Protein 6A51 (pdb70)

Structure (mmCIF, N/CA/C/O backbone):
data_6A51
#
_entry.id   6A51
#
_cell.length_a   109.043
_cell.length_b   109.043
_cell.length_c   107.303
_cell.angle_alpha   90.00
_cell.angle_beta   90.00
_cell.angle_gamma   90.00
#
_symmetry.space_group_name_H-M   'P 41 21 2'
#
loop_
_entity.id
_entity.type
_entity.pdbx_description
1 polymer CheQ
2 water water
#
loop_
_atom_site.group_PDB
_atom_site.id
_atom_site.type_symbol
_atom_site.label_atom_id
_atom_site.label_alt_id
_atom_site.label_comp_id
_atom_site.label_asym_id
_atom_site.label_entity_id
_atom_site.label_seq_id
_atom_site.pdbx_PDB_ins_code
_atom_site.Cartn_x
_atom_site.Cartn_y
_atom_site.Cartn_z
_atom_site.occupancy
_atom_site.B_iso_or_equiv
_atom_site.auth_seq_id
_atom_site.auth_comp_id
_atom_site.auth_asym_id
_atom_site.auth_atom_id
_atom_site.pdbx_PDB_model_num
ATOM 1 N N . LYS A 1 14 ? 40.600 14.200 21.616 1.00 76.73 14 LYS A N 1
ATOM 2 C CA . LYS A 1 14 ? 39.603 15.218 21.931 1.00 66.96 14 LYS A CA 1
ATOM 3 C C . LYS A 1 14 ? 38.227 14.589 22.184 1.00 71.89 14 LYS A C 1
ATOM 4 O O . LYS A 1 14 ? 37.555 14.905 23.163 1.00 60.60 14 LYS A O 1
ATOM 10 N N . SER A 1 15 ? 37.801 13.691 21.301 1.00 62.01 15 SER A N 1
ATOM 11 C CA . SER A 1 15 ? 36.578 12.919 21.536 1.00 60.49 15 SER A CA 1
ATOM 12 C C . SER A 1 15 ? 36.889 11.466 21.167 1.00 73.67 15 SER A C 1
ATOM 13 O O . SER A 1 15 ? 36.739 11.042 20.017 1.00 84.99 15 SER A O 1
ATOM 16 N N . LEU A 1 16 ? 37.338 10.708 22.154 1.00 50.98 16 LEU A N 1
ATOM 17 C CA . LEU A 1 16 ? 37.840 9.367 21.936 1.00 49.16 16 LEU A CA 1
ATOM 18 C C . LEU A 1 16 ? 36.786 8.338 22.305 1.00 42.46 16 LEU A C 1
ATOM 19 O O . LEU A 1 16 ? 35.963 8.554 23.201 1.00 34.82 16 LEU A O 1
ATOM 24 N N . ILE A 1 17 ? 36.810 7.222 21.593 1.00 32.85 17 ILE A N 1
ATOM 25 C CA . ILE A 1 17 ? 36.219 5.990 22.088 1.00 38.14 17 ILE A CA 1
ATOM 26 C C . ILE A 1 17 ? 37.286 5.262 22.888 1.00 35.22 17 ILE A C 1
ATOM 27 O O . ILE A 1 17 ? 38.406 5.046 22.405 1.00 27.49 17 ILE A O 1
ATOM 32 N N . LEU A 1 18 ? 36.961 4.932 24.125 1.00 38.88 18 LEU A N 1
ATOM 33 C CA . LEU A 1 18 ? 37.889 4.203 24.969 1.00 35.78 18 LEU A CA 1
ATOM 34 C C . LEU A 1 18 ? 37.792 2.727 24.624 1.00 35.42 18 LEU A C 1
ATOM 35 O O . LEU A 1 18 ? 36.687 2.166 24.668 1.00 33.63 18 LEU A O 1
ATOM 40 N N . PRO A 1 19 ? 38.887 2.073 24.249 1.00 35.14 19 PRO A N 1
ATOM 41 C CA . PRO A 1 19 ? 38.871 0.611 24.122 1.00 35.36 19 PRO A CA 1
ATOM 42 C C . PRO A 1 19 ? 38.483 -0.024 25.446 1.00 38.56 19 PRO A C 1
ATOM 43 O O . PRO A 1 19 ? 38.902 0.447 26.517 1.00 43.98 19 PRO A O 1
ATOM 47 N N . PRO A 1 20 ? 37.682 -1.093 25.420 1.00 39.78 20 PRO A N 1
ATOM 48 C CA . PRO A 1 20 ? 37.081 -1.584 26.670 1.00 38.64 20 PRO A CA 1
ATOM 49 C C . PRO A 1 20 ? 38.093 -2.095 27.684 1.00 36.88 20 PRO A C 1
ATOM 50 O O . PRO A 1 20 ? 37.746 -2.201 28.864 1.00 50.50 20 PRO A O 1
ATOM 54 N N . ASN A 1 21 ? 39.329 -2.398 27.286 1.00 33.65 21 ASN A N 1
ATOM 55 C CA . ASN A 1 21 ? 40.337 -2.857 28.233 1.00 42.54 21 ASN A CA 1
ATOM 56 C C . ASN A 1 21 ? 41.240 -1.733 28.701 1.00 47.67 21 ASN A C 1
ATOM 57 O O . ASN A 1 21 ? 42.365 -1.991 29.147 1.00 57.86 21 ASN A O 1
ATOM 62 N N . GLU A 1 22 ? 40.789 -0.494 28.598 1.00 46.37 22 GLU A N 1
ATOM 63 C CA . GLU A 1 22 ? 41.609 0.642 28.987 1.00 44.14 22 GLU A CA 1
ATOM 64 C C . GLU A 1 22 ? 41.030 1.248 30.255 1.00 46.35 22 GLU A C 1
ATOM 65 O O . GLU A 1 22 ? 39.843 1.604 30.300 1.00 42.68 22 GLU A O 1
ATOM 71 N N . PHE A 1 23 ? 41.867 1.361 31.275 1.00 36.42 23 PHE A N 1
ATOM 72 C CA . PHE A 1 23 ? 41.394 1.786 32.577 1.00 38.70 23 PHE A CA 1
ATOM 73 C C . PHE A 1 23 ? 41.104 3.280 32.567 1.00 35.09 23 PHE A C 1
ATOM 74 O O . PHE A 1 23 ? 41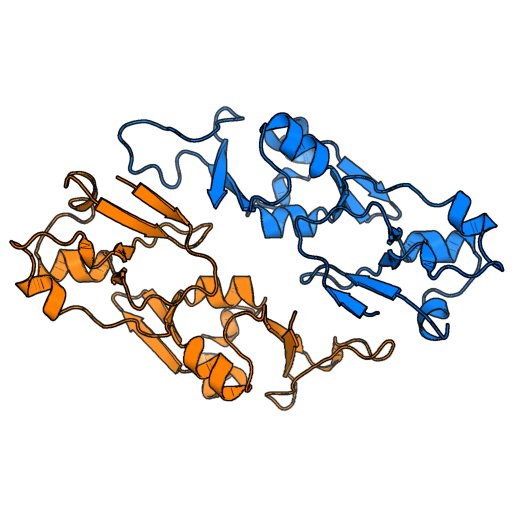.663 4.038 31.771 1.00 38.97 23 PHE A O 1
ATOM 82 N N . LEU A 1 24 ? 40.198 3.695 33.454 1.00 33.96 24 LEU A N 1
ATOM 83 C CA . LEU A 1 24 ? 39.745 5.075 33.531 1.00 30.28 24 LEU A CA 1
ATOM 84 C C . LEU A 1 24 ? 40.599 5.939 34.463 1.00 33.56 24 LEU A C 1
ATOM 85 O O . LEU A 1 24 ? 40.095 6.929 35.008 1.00 41.50 24 LEU A O 1
ATOM 90 N N . ASP A 1 25 ? 41.870 5.583 34.660 1.00 36.76 25 ASP A N 1
ATOM 91 C CA . ASP A 1 25 ? 42.803 6.315 35.516 1.00 34.75 25 ASP A CA 1
ATOM 92 C C . ASP A 1 25 ? 42.699 7.830 35.347 1.00 51.53 25 ASP A C 1
ATOM 93 O O . ASP A 1 25 ? 42.454 8.576 36.303 1.00 36.18 25 ASP A O 1
ATOM 98 N N . HIS A 1 26 ? 42.889 8.288 34.118 1.00 46.54 26 HIS A N 1
ATOM 99 C CA . HIS A 1 26 ? 42.987 9.694 33.775 1.00 36.00 26 HIS A CA 1
ATOM 100 C C . HIS A 1 26 ? 41.627 10.387 33.597 1.00 40.69 26 HIS A C 1
ATOM 101 O O . HIS A 1 26 ? 41.604 11.487 33.045 1.00 41.04 26 HIS A O 1
ATOM 108 N N . TYR A 1 27 ? 40.513 9.804 34.036 1.00 35.87 27 TYR A N 1
ATOM 109 C CA . TYR A 1 27 ? 39.196 10.346 33.741 1.00 29.63 27 TYR A CA 1
ATOM 110 C C . TYR A 1 27 ? 38.350 10.424 35.000 1.00 35.23 27 TYR A C 1
ATOM 111 O O . TYR A 1 27 ? 38.537 9.663 35.953 1.00 43.84 27 TYR A O 1
ATOM 120 N N . ILE A 1 28 ? 37.378 11.335 34.975 1.00 30.22 28 ILE A N 1
ATOM 121 C CA . ILE A 1 28 ? 36.325 11.375 35.980 1.00 35.81 28 ILE A CA 1
ATOM 122 C C . ILE A 1 28 ? 34.981 11.274 35.272 1.00 39.14 28 ILE A C 1
ATOM 123 O O . ILE A 1 28 ? 34.839 11.584 34.086 1.00 37.51 28 ILE A O 1
ATOM 128 N N . LEU A 1 29 ? 33.989 10.825 36.021 1.00 28.96 29 LEU A N 1
ATOM 129 C CA . LEU A 1 29 ? 32.657 10.654 35.479 1.00 31.04 29 LEU A CA 1
ATOM 130 C C . LEU A 1 29 ? 31.942 12.006 35.449 1.00 47.16 29 LEU A C 1
ATOM 131 O O . LEU A 1 29 ? 31.902 12.718 36.455 1.00 47.70 29 LEU A O 1
ATOM 136 N N . ASN A 1 30 ? 31.398 12.377 34.288 1.00 43.19 30 ASN A N 1
ATOM 137 C CA . ASN A 1 30 ? 30.758 13.684 34.175 1.00 39.09 30 ASN A CA 1
ATOM 138 C C . ASN A 1 30 ? 29.534 13.775 35.075 1.00 41.62 30 ASN A C 1
ATOM 139 O O . ASN A 1 30 ? 29.284 14.820 35.686 1.00 41.04 30 ASN A O 1
ATOM 144 N N . ALA A 1 31 ? 28.772 12.680 35.174 1.00 35.38 31 ALA A N 1
ATOM 145 C CA . ALA A 1 31 ? 27.581 12.640 36.019 1.00 35.36 31 ALA A CA 1
ATOM 146 C C . ALA A 1 31 ? 27.885 13.058 37.449 1.00 41.94 31 ALA A C 1
ATOM 147 O O . ALA A 1 31 ? 27.052 13.687 38.112 1.00 59.94 31 ALA A O 1
ATOM 149 N N . GLU A 1 32 ? 29.071 12.719 37.942 1.00 41.62 32 GLU A N 1
ATOM 150 C CA . GLU A 1 32 ? 29.453 13.080 39.300 1.00 45.43 32 GLU A CA 1
ATOM 151 C C . GLU A 1 32 ? 30.119 14.449 39.355 1.00 42.38 32 GLU A C 1
ATOM 152 O O . GLU A 1 32 ? 29.833 15.237 40.262 1.00 56.46 32 GLU A O 1
ATOM 158 N N . PHE A 1 33 ? 30.982 14.757 38.383 1.00 46.25 33 PHE A N 1
ATOM 159 C CA . PHE A 1 33 ? 31.740 16.006 38.419 1.00 46.74 33 PHE A CA 1
ATOM 160 C C . PHE A 1 33 ? 30.840 17.227 38.323 1.00 48.71 33 PHE A C 1
ATOM 161 O O . PHE A 1 33 ? 31.091 18.237 38.983 1.00 50.68 33 PHE A O 1
ATOM 169 N N . HIS A 1 34 ? 29.816 17.184 37.474 1.00 44.48 34 HIS A N 1
ATOM 170 C CA . HIS A 1 34 ? 29.020 18.395 37.306 1.00 59.11 34 HIS A CA 1
ATOM 171 C C . HIS A 1 34 ? 28.160 18.695 38.524 1.00 53.06 34 HIS A C 1
ATOM 172 O O . HIS A 1 34 ? 27.754 19.843 38.709 1.00 63.86 34 HIS A O 1
ATOM 179 N N . ARG A 1 35 ? 27.878 17.689 39.333 1.00 57.60 35 ARG A N 1
ATOM 180 C CA . ARG A 1 35 ? 27.167 17.885 40.587 1.00 47.57 35 ARG A CA 1
ATOM 181 C C . ARG A 1 35 ? 28.073 18.592 41.634 1.00 51.93 35 ARG A C 1
ATOM 182 O O . ARG A 1 35 ? 27.648 19.481 42.307 1.00 59.41 35 ARG A O 1
ATOM 190 N N . PHE A 1 36 ? 29.334 18.211 41.728 1.00 43.76 36 PHE A N 1
ATOM 191 C CA . PHE A 1 36 ? 30.286 18.822 42.638 1.00 58.49 36 PHE A CA 1
ATOM 192 C C . PHE A 1 36 ? 30.629 20.238 42.271 1.00 60.52 36 PHE A C 1
ATOM 193 O O . PHE A 1 36 ? 30.861 21.067 43.119 1.00 68.53 36 PHE A O 1
ATOM 201 N N . ALA A 1 37 ? 30.703 20.474 40.980 1.00 70.78 37 ALA A N 1
ATOM 202 C CA . ALA A 1 37 ? 31.013 21.765 40.389 1.00 71.55 37 ALA A CA 1
ATOM 203 C C . ALA A 1 37 ? 29.870 22.752 40.420 1.00 58.38 37 ALA A C 1
ATOM 204 O O . ALA A 1 37 ? 30.064 23.941 40.387 1.00 56.35 37 ALA A O 1
ATOM 206 N N . GLY A 1 38 ? 28.671 22.221 40.439 1.00 55.04 38 GLY A N 1
ATOM 207 C CA . GLY A 1 38 ? 27.481 23.019 40.462 1.00 50.22 38 GLY A CA 1
ATOM 208 C C . GLY A 1 38 ? 26.997 23.397 39.101 1.00 68.64 38 GLY A C 1
ATOM 209 O O . GLY A 1 38 ? 26.000 24.060 38.969 1.00 87.26 38 GLY A O 1
ATOM 210 N N . ILE A 1 39 ? 27.710 22.971 38.081 1.00 61.27 39 ILE A N 1
ATOM 211 C CA . ILE A 1 39 ? 27.363 23.251 36.712 1.00 47.02 39 ILE A CA 1
ATOM 212 C C . ILE A 1 39 ? 26.362 22.306 36.108 1.00 50.34 39 ILE A C 1
ATOM 213 O O . ILE A 1 39 ? 25.993 21.325 36.687 1.00 33.32 39 ILE A O 1
ATOM 218 N N . SER A 1 40 ? 25.910 22.665 34.930 1.00 48.14 40 SER A N 1
ATOM 219 C CA . SER A 1 40 ? 24.952 21.910 34.185 1.00 43.39 40 SER A CA 1
ATOM 220 C C . SER A 1 40 ? 25.557 20.649 33.671 1.00 53.70 40 SER A C 1
ATOM 221 O O . SER A 1 40 ? 26.732 20.546 33.497 1.00 53.23 40 SER A O 1
ATOM 224 N N . LYS A 1 41 ? 24.711 19.679 33.429 1.00 53.11 41 LYS A N 1
ATOM 225 C CA . LYS A 1 41 ? 25.136 18.395 32.882 1.00 44.59 41 LYS A CA 1
ATOM 226 C C . LYS A 1 41 ? 25.933 18.561 31.585 1.00 53.96 41 LYS A C 1
ATOM 227 O O . LYS A 1 41 ? 26.888 17.816 31.336 1.00 53.84 41 LYS A O 1
ATOM 233 N N . ASN A 1 42 ? 25.573 19.543 30.754 1.00 50.49 42 ASN A N 1
ATOM 234 C CA . ASN A 1 42 ? 26.211 19.721 29.456 1.00 36.07 42 ASN A CA 1
ATOM 235 C C . ASN A 1 42 ? 27.228 20.859 29.431 1.00 37.77 42 ASN A C 1
ATOM 236 O O . ASN A 1 42 ? 27.768 21.168 28.364 1.00 37.36 42 ASN A O 1
ATOM 241 N N . ALA A 1 43 ? 27.515 21.478 30.574 1.00 29.80 43 ALA A N 1
ATOM 242 C CA . ALA A 1 43 ? 28.484 22.567 30.591 1.00 28.29 43 ALA A CA 1
ATOM 243 C C . ALA A 1 43 ? 29.769 22.209 29.845 1.00 36.13 43 ALA A C 1
ATOM 244 O O . ALA A 1 43 ? 30.363 23.062 29.179 1.00 44.27 43 ALA A O 1
ATOM 246 N N . TYR A 1 44 ? 30.201 20.949 29.922 1.00 41.10 44 TYR A N 1
ATOM 247 C CA . TYR A 1 44 ? 31.444 20.555 29.269 1.00 38.06 44 TYR A CA 1
ATOM 248 C C . TYR A 1 44 ? 31.380 20.720 27.746 1.00 36.43 44 TYR A C 1
ATOM 249 O O . TYR A 1 44 ? 32.426 20.866 27.104 1.00 37.26 44 TYR A O 1
ATOM 258 N N . LYS A 1 45 ? 30.187 20.686 27.147 1.00 30.53 45 LYS A N 1
ATOM 259 C CA . LYS A 1 45 ? 30.085 20.865 25.700 1.00 36.44 45 LYS A CA 1
ATOM 260 C C . LYS A 1 45 ? 30.539 22.248 25.244 1.00 38.63 45 LYS A C 1
ATOM 261 O O . LYS A 1 45 ? 30.811 22.438 24.055 1.00 46.88 45 LYS A O 1
ATOM 267 N N . PHE A 1 46 ? 30.620 23.217 26.150 1.00 42.25 46 PHE A N 1
ATOM 268 C CA . PHE A 1 46 ? 30.937 24.588 25.783 1.00 34.05 46 PHE A CA 1
ATOM 269 C C . PHE A 1 46 ? 32.341 25.021 26.170 1.00 35.00 46 PHE A C 1
ATOM 270 O O . PHE A 1 46 ? 32.778 26.084 25.724 1.00 42.92 46 PHE A O 1
ATOM 278 N N . TRP A 1 47 ? 33.048 24.266 27.006 1.00 40.77 47 TRP A N 1
ATOM 279 C CA . TRP A 1 47 ? 34.482 24.477 27.100 1.00 32.69 47 TRP A CA 1
ATOM 280 C C . TRP A 1 47 ? 35.095 24.138 25.760 1.00 42.01 47 TRP A C 1
ATOM 281 O O . TRP A 1 47 ? 34.618 23.242 25.058 1.00 61.06 47 TRP A O 1
ATOM 292 N N . LYS A 1 48 ? 36.059 25.012 25.507 1.00 43.07 48 LYS A N 1
ATOM 293 C CA . LYS A 1 48 ? 36.932 25.212 24.384 1.00 59.46 48 LYS A CA 1
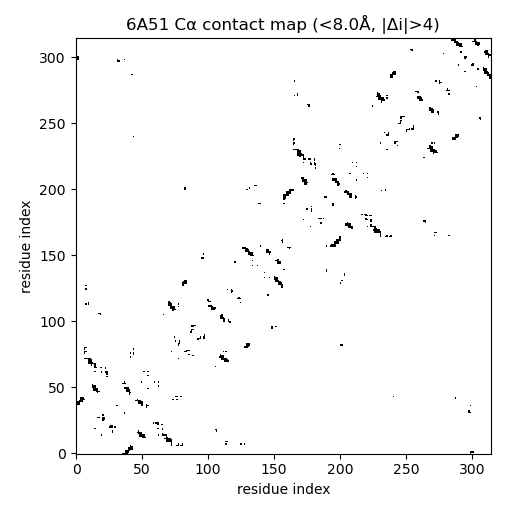ATOM 294 C C . LYS A 1 48 ? 37.876 24.120 24.106 1.00 68.94 48 LYS A C 1
ATOM 295 O O . LYS A 1 48 ? 38.044 23.739 22.972 1.00 46.56 48 LYS A O 1
ATOM 301 N N . ASN A 1 49 ? 38.531 23.647 25.131 1.00 76.80 49 ASN A N 1
ATOM 302 C CA . ASN A 1 49 ? 39.400 22.551 24.923 1.00 58.66 49 ASN A CA 1
ATOM 303 C C . ASN A 1 49 ? 38.806 21.561 25.843 1.00 63.58 49 ASN A C 1
ATOM 304 O O . ASN A 1 49 ? 38.846 21.752 27.025 1.00 83.67 49 ASN A O 1
ATOM 309 N N . VAL A 1 50 ? 38.166 20.546 25.281 1.00 39.39 50 VAL A N 1
ATOM 310 C CA . VAL A 1 50 ? 37.533 19.519 26.084 1.00 51.44 50 VAL A CA 1
ATOM 311 C C . VAL A 1 50 ? 37.915 18.146 25.568 1.00 44.76 50 VAL A C 1
ATOM 312 O O . VAL A 1 50 ? 37.801 17.869 24.374 1.00 45.73 50 VAL A O 1
ATOM 316 N N . GLU A 1 51 ? 38.358 17.282 26.469 1.00 46.65 51 GLU A N 1
ATOM 317 C CA . GLU A 1 51 ? 38.713 15.934 26.081 1.00 44.70 51 GLU A CA 1
ATOM 318 C C . GLU A 1 51 ? 37.716 15.038 26.780 1.00 36.45 51 GLU A C 1
ATOM 319 O O . GLU A 1 51 ? 37.611 15.058 28.007 1.00 37.04 51 GLU A O 1
ATOM 325 N N . ILE A 1 52 ? 36.979 14.247 26.012 1.00 31.43 52 ILE A N 1
ATOM 326 C CA . ILE A 1 52 ? 36.021 13.377 26.614 1.00 27.21 52 ILE A CA 1
ATOM 327 C C . ILE A 1 52 ? 36.243 12.003 26.076 1.00 41.35 52 ILE A C 1
ATOM 328 O O . ILE A 1 52 ? 36.919 11.825 25.104 1.00 33.29 52 ILE A O 1
ATOM 333 N N . GLY A 1 53 ? 35.681 11.029 26.752 1.00 27.96 53 GLY A N 1
ATOM 334 C CA . GLY A 1 53 ? 35.802 9.653 26.329 1.00 25.28 53 GLY A CA 1
ATOM 335 C C . GLY A 1 53 ? 34.500 8.951 26.618 1.00 30.29 53 GLY A C 1
ATOM 336 O O . GLY A 1 53 ? 33.738 9.356 27.502 1.00 33.18 53 GLY A O 1
ATOM 337 N N . ARG A 1 54 ? 34.253 7.887 25.855 1.00 23.75 54 ARG A N 1
ATOM 338 C CA . ARG A 1 54 ? 33.134 6.994 26.112 1.00 28.05 54 ARG A CA 1
ATOM 339 C C . ARG A 1 54 ? 33.523 5.608 25.627 1.00 30.64 54 ARG A C 1
ATOM 340 O O . ARG A 1 54 ? 34.443 5.454 24.819 1.00 37.94 54 ARG A O 1
ATOM 348 N N . TYR A 1 55 ? 32.828 4.601 26.145 1.00 32.58 55 TYR A N 1
ATOM 349 C CA . TYR A 1 55 ? 32.914 3.250 25.613 1.00 40.06 55 TYR A CA 1
ATOM 350 C C . TYR A 1 55 ? 31.884 3.097 24.502 1.00 38.42 55 TYR A C 1
ATOM 351 O O . TYR A 1 55 ? 30.837 3.751 24.512 1.00 32.06 55 TYR A O 1
ATOM 360 N N . GLN A 1 56 ? 32.186 2.215 23.545 1.00 35.48 56 GLN A N 1
ATOM 361 C CA . GLN A 1 56 ? 31.368 2.122 22.342 1.00 27.86 56 GLN A CA 1
ATOM 362 C C . GLN A 1 56 ? 29.912 1.817 22.664 1.00 36.85 56 GLN A C 1
ATOM 363 O O . GLN A 1 56 ? 29.004 2.412 22.073 1.00 52.50 56 GLN A O 1
ATOM 369 N N . GLY A 1 57 ? 29.659 0.911 23.605 1.00 24.17 57 GLY A N 1
ATOM 370 C CA . GLY A 1 57 ? 28.274 0.515 23.788 1.00 27.78 57 GLY A CA 1
ATOM 371 C C . GLY A 1 57 ? 27.389 1.534 24.493 1.00 40.40 57 GLY A C 1
ATOM 372 O O . GLY A 1 57 ? 26.162 1.372 24.472 1.00 56.53 57 GLY A O 1
ATOM 373 N N . THR A 1 58 ? 27.959 2.571 25.104 1.00 31.41 58 THR A N 1
ATOM 374 C CA . THR A 1 58 ? 27.195 3.467 25.960 1.00 37.21 58 THR A CA 1
ATOM 375 C C . THR A 1 58 ? 27.558 4.916 25.691 1.00 38.82 58 THR A C 1
ATOM 376 O O . THR A 1 58 ? 28.611 5.225 25.132 1.00 60.39 58 THR A O 1
ATOM 380 N N . ARG A 1 59 ? 26.689 5.814 26.141 1.00 36.62 59 ARG A N 1
ATOM 381 C CA . ARG A 1 59 ? 26.904 7.244 25.976 1.00 42.14 59 ARG A CA 1
ATOM 382 C C . ARG A 1 59 ? 27.260 7.931 27.288 1.00 44.50 59 ARG A C 1
ATOM 383 O O . ARG A 1 59 ? 27.208 9.164 27.372 1.00 49.05 59 ARG A O 1
ATOM 391 N N . ILE A 1 60 ? 27.617 7.164 28.317 1.00 41.95 60 ILE A N 1
ATOM 392 C CA . ILE A 1 60 ? 28.103 7.759 29.550 1.00 33.01 60 ILE A CA 1
ATOM 393 C C . ILE A 1 60 ? 29.393 8.517 29.264 1.00 34.80 60 ILE A C 1
ATOM 394 O O . ILE A 1 60 ? 30.331 7.988 28.651 1.00 30.87 60 ILE A O 1
ATOM 399 N N . ILE A 1 61 ? 29.452 9.757 29.719 1.00 30.13 61 ILE A N 1
ATOM 400 C CA . ILE A 1 61 ? 30.528 10.668 29.365 1.00 30.52 61 ILE A CA 1
ATOM 401 C C . ILE A 1 61 ? 31.568 10.664 30.465 1.00 29.93 61 ILE A C 1
ATOM 402 O O . ILE A 1 61 ? 31.223 10.785 31.641 1.00 31.32 61 ILE A O 1
ATOM 407 N N . PHE A 1 62 ? 32.840 10.539 30.082 1.00 23.97 62 PHE A N 1
ATOM 408 C CA . PHE A 1 62 ? 33.960 10.720 30.992 1.00 27.21 62 PHE A CA 1
ATOM 409 C C . PHE A 1 62 ? 34.794 11.911 30.526 1.00 33.06 62 PHE A C 1
ATOM 410 O O . PHE A 1 62 ? 35.017 12.094 29.326 1.00 32.11 62 PHE A O 1
ATOM 418 N N . LEU A 1 63 ? 35.254 12.718 31.478 1.00 29.59 63 LEU A N 1
ATOM 419 C CA . LEU A 1 63 ? 36.071 13.889 31.194 1.00 23.15 63 LEU A CA 1
ATOM 420 C C . LEU A 1 63 ? 37.518 13.587 31.534 1.00 27.78 63 LEU A C 1
ATOM 421 O O . LEU A 1 63 ? 37.812 13.053 32.607 1.00 39.65 63 LEU A O 1
ATOM 426 N N . HIS A 1 64 ? 38.418 13.925 30.624 1.00 33.05 64 HIS A N 1
ATOM 427 C CA . HIS A 1 64 ? 39.834 13.750 30.896 1.00 33.13 64 HIS A CA 1
ATOM 428 C C . HIS A 1 64 ? 40.278 14.815 31.893 1.00 45.29 64 HIS A C 1
ATOM 429 O O . HIS A 1 64 ? 39.921 15.992 31.745 1.00 45.50 64 HIS A O 1
ATOM 436 N N . ARG A 1 65 ? 41.045 14.398 32.918 1.00 39.65 65 ARG A N 1
ATOM 437 C CA . ARG A 1 65 ? 41.298 15.260 34.079 1.00 46.31 65 ARG A CA 1
ATOM 438 C C . ARG A 1 65 ? 42.082 16.506 33.711 1.00 42.62 65 ARG A C 1
ATOM 439 O O . ARG A 1 65 ? 41.931 17.547 34.362 1.00 52.93 65 ARG A O 1
ATOM 447 N N . ASN A 1 66 ? 42.938 16.402 32.696 1.00 34.27 66 ASN A N 1
ATOM 448 C CA . ASN A 1 66 ? 43.765 17.485 32.192 1.00 41.39 66 ASN A CA 1
ATOM 449 C C . ASN A 1 66 ? 42.915 18.644 31.670 1.00 54.91 66 ASN A C 1
ATOM 450 O O . ASN A 1 66 ? 43.205 19.800 31.999 1.00 72.37 66 ASN A O 1
ATOM 455 N N . CYS A 1 67 ? 41.807 18.370 30.980 1.00 48.71 67 CYS A N 1
ATOM 456 C CA . CYS A 1 67 ? 40.971 19.425 30.423 1.00 42.48 67 CYS A CA 1
ATOM 457 C C . CYS A 1 67 ? 40.087 20.139 31.454 1.00 55.33 67 CYS A C 1
ATOM 458 O O . CYS A 1 67 ? 39.410 21.106 31.084 1.00 59.79 67 CYS A O 1
ATOM 461 N N . ILE A 1 68 ? 40.073 19.716 32.726 1.00 47.06 68 ILE A N 1
ATOM 462 C CA . ILE A 1 68 ? 39.245 20.394 33.727 1.00 52.40 68 ILE A CA 1
ATOM 463 C C . ILE A 1 68 ? 39.744 21.823 33.936 1.00 47.95 68 ILE A C 1
ATOM 464 O O . ILE A 1 68 ? 40.959 22.080 33.967 1.00 58.83 68 ILE A O 1
ATOM 469 N N . LEU A 1 69 ? 38.808 22.768 34.072 1.00 63.85 69 LEU A N 1
ATOM 470 C CA . LEU A 1 69 ? 39.159 24.177 34.264 1.00 64.82 69 LEU A CA 1
ATOM 471 C C . LEU A 1 69 ? 39.723 24.424 35.665 1.00 68.63 69 LEU A C 1
ATOM 472 O O . LEU A 1 69 ? 39.387 23.720 36.625 1.00 62.12 69 LEU A O 1
ATOM 477 N N . GLU A 1 70 ? 40.590 25.447 35.781 1.00 77.01 70 GLU A N 1
ATOM 478 C CA . GLU A 1 70 ? 41.059 25.868 37.106 1.00 66.69 70 GLU A CA 1
ATOM 479 C C . GLU A 1 70 ? 39.911 26.371 37.960 1.00 60.45 70 GLU A C 1
ATOM 480 O O . GLU A 1 70 ? 39.905 26.158 39.176 1.00 67.95 70 GLU A O 1
ATOM 486 N N . LYS A 1 71 ? 38.918 27.007 37.333 1.00 56.83 71 LYS A N 1
ATOM 487 C CA . LYS A 1 71 ? 37.680 27.410 37.997 1.00 52.04 71 LYS A CA 1
ATOM 488 C C . LYS A 1 71 ? 36.989 26.256 38.710 1.00 54.49 71 LYS A C 1
ATOM 489 O O . LYS A 1 71 ? 36.033 26.490 39.458 1.00 51.19 71 LYS A O 1
ATOM 495 N N . HIS A 1 72 ? 37.428 25.023 38.471 1.00 58.29 72 HIS A N 1
ATOM 496 C CA . HIS A 1 72 ? 36.720 23.845 38.930 1.00 66.94 72 HIS A CA 1
ATOM 497 C C . HIS A 1 72 ? 37.614 22.826 39.617 1.00 61.03 72 HIS A C 1
ATOM 498 O O . HIS A 1 72 ? 37.113 21.762 39.999 1.00 57.56 72 HIS A O 1
ATOM 505 N N . GLN A 1 73 ? 38.911 23.126 39.801 1.00 52.32 73 GLN A N 1
ATOM 506 C CA . GLN A 1 73 ? 39.847 22.172 40.399 1.00 62.94 73 GLN A CA 1
ATOM 507 C C . GLN A 1 73 ? 39.393 21.675 41.766 1.00 69.48 73 GLN A C 1
ATOM 508 O O . GLN A 1 73 ? 39.758 20.567 42.177 1.00 70.86 73 GLN A O 1
ATOM 514 N N . GLN A 1 74 ? 38.612 22.474 42.490 1.00 68.01 74 GLN A N 1
ATOM 515 C CA . GLN A 1 74 ? 38.074 22.003 43.759 1.00 75.33 74 GLN A CA 1
ATOM 516 C C . GLN A 1 74 ? 37.133 20.823 43.540 1.00 70.61 74 GLN A C 1
ATOM 517 O O . GLN A 1 74 ? 37.278 19.771 44.173 1.00 70.15 74 GLN A O 1
ATOM 523 N N . ALA A 1 75 ? 36.168 20.979 42.625 1.00 75.94 75 ALA A N 1
ATOM 524 C CA . ALA A 1 75 ? 35.239 19.895 42.319 1.00 62.88 75 ALA A CA 1
ATOM 525 C C . ALA A 1 75 ? 35.960 18.683 41.743 1.00 63.56 75 ALA A C 1
ATOM 526 O O . ALA A 1 75 ? 35.559 17.538 41.991 1.00 52.13 75 ALA A O 1
ATOM 528 N N . LEU A 1 76 ? 37.013 18.909 40.962 1.00 54.84 76 LEU A N 1
ATOM 529 C CA . LEU A 1 76 ? 37.831 17.794 40.506 1.00 42.40 76 LEU A CA 1
ATOM 530 C C . LEU A 1 76 ? 38.312 16.967 41.689 1.00 65.98 76 LEU A C 1
ATOM 531 O O . LEU A 1 76 ? 38.132 15.743 41.719 1.00 70.90 76 LEU A O 1
ATOM 536 N N . ARG A 1 77 ? 38.880 17.634 42.705 1.00 68.51 77 ARG A N 1
ATOM 537 C CA . ARG A 1 77 ? 39.530 16.931 43.808 1.00 57.08 77 ARG A CA 1
ATOM 538 C C . ARG A 1 77 ? 38.558 16.093 44.632 1.00 45.21 77 ARG A C 1
ATOM 539 O O . ARG A 1 77 ? 38.986 15.134 45.276 1.00 69.83 77 ARG A O 1
ATOM 547 N N . GLN A 1 78 ? 37.265 16.396 44.606 1.00 35.75 78 GLN A N 1
ATOM 548 C CA . GLN A 1 78 ? 36.287 15.589 45.317 1.00 43.23 78 GLN A CA 1
ATOM 549 C C . GLN A 1 78 ? 35.620 14.541 44.439 1.00 52.50 78 GLN A C 1
ATOM 550 O O . GLN A 1 78 ? 34.618 13.953 44.856 1.00 55.29 78 GLN A O 1
ATOM 556 N N . CYS A 1 79 ? 36.143 14.286 43.240 1.00 64.27 79 CYS A N 1
ATOM 557 C CA . CYS A 1 79 ? 35.588 13.250 42.370 1.00 61.38 79 CYS A CA 1
ATOM 558 C C . CYS A 1 79 ? 36.206 11.888 42.669 1.00 49.58 79 CYS A C 1
ATOM 559 O O . CYS A 1 79 ? 37.407 11.779 42.955 1.00 40.36 79 CYS A O 1
ATOM 562 N N . SER A 1 80 ? 35.381 10.849 42.571 1.00 38.79 80 SER A N 1
ATOM 563 C CA . SER A 1 80 ? 35.856 9.490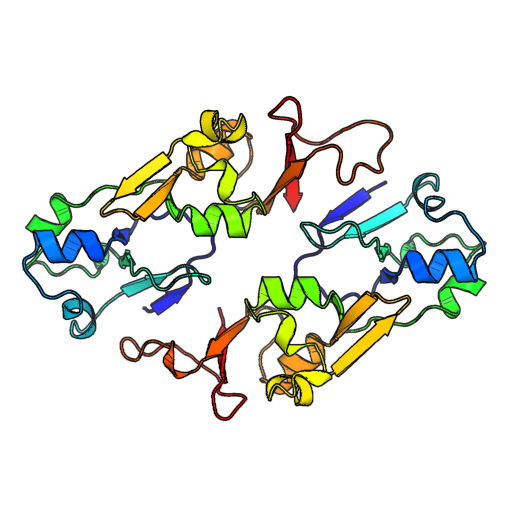 42.798 1.00 40.18 80 SER A CA 1
ATOM 564 C C . SER A 1 80 ? 36.981 9.113 41.838 1.00 38.40 80 SER A C 1
ATOM 565 O O . SER A 1 80 ? 36.946 9.435 40.645 1.00 57.25 80 SER A O 1
ATOM 568 N N . GLY A 1 81 ? 37.982 8.419 42.370 1.00 31.50 81 GLY A N 1
ATOM 569 C CA . GLY A 1 81 ? 39.029 7.870 41.533 1.00 31.75 81 GLY A CA 1
ATOM 570 C C . GLY A 1 81 ? 38.562 6.635 40.781 1.00 38.92 81 GLY A C 1
ATOM 571 O O . GLY A 1 81 ? 37.655 5.913 41.200 1.00 40.81 81 GLY A O 1
ATOM 572 N N . LEU A 1 82 ? 39.187 6.400 39.634 1.00 35.65 82 LEU A N 1
ATOM 573 C CA . LEU A 1 82 ? 38.782 5.282 38.795 1.00 33.73 82 LEU A CA 1
ATOM 574 C C . LEU A 1 82 ? 39.989 4.490 38.302 1.00 30.32 82 LEU A C 1
ATOM 575 O O . LEU A 1 82 ? 39.903 3.841 37.253 1.00 42.66 82 LEU A O 1
ATOM 580 N N . ASN A 1 83 ? 41.113 4.545 39.018 1.00 37.38 83 ASN A N 1
ATOM 581 C CA . ASN A 1 83 ? 42.307 3.808 38.617 1.00 38.17 83 ASN A CA 1
ATOM 582 C C . ASN A 1 83 ? 42.007 2.325 38.489 1.00 37.22 83 ASN A C 1
ATOM 583 O O . ASN A 1 83 ? 41.469 1.712 39.417 1.00 35.62 83 ASN A O 1
ATOM 588 N N . GLY A 1 84 ? 42.343 1.758 37.325 1.00 32.19 84 GLY A N 1
ATOM 589 C CA . GLY A 1 84 ? 42.083 0.365 37.017 1.00 20.61 84 GLY A CA 1
ATOM 590 C C . GLY A 1 84 ? 40.647 0.033 36.674 1.00 31.79 84 GLY A C 1
ATOM 591 O O . GLY A 1 84 ? 40.355 -1.129 36.349 1.00 29.59 84 GLY A O 1
ATOM 592 N N . PHE A 1 85 ? 39.733 0.994 36.732 1.00 30.13 85 PHE A N 1
ATOM 593 C CA . PHE A 1 85 ? 38.343 0.633 36.517 1.00 32.58 85 PHE A CA 1
ATOM 594 C C . PHE A 1 85 ? 37.949 0.793 35.063 1.00 26.39 85 PHE A C 1
ATOM 595 O O . PHE A 1 85 ? 38.565 1.539 34.295 1.00 28.81 85 PHE A O 1
ATOM 603 N N . VAL A 1 86 ? 36.916 0.043 34.690 1.00 20.43 86 VAL A N 1
ATOM 604 C CA . VAL A 1 86 ? 36.212 0.212 33.429 1.00 24.79 86 VAL A CA 1
ATOM 605 C C . VAL A 1 86 ? 34.725 0.116 33.739 1.00 25.99 86 VAL A C 1
ATOM 606 O O . VAL A 1 86 ? 34.318 -0.411 34.777 1.00 24.48 86 VAL A O 1
ATOM 610 N N . LEU A 1 87 ? 33.910 0.662 32.844 1.00 30.23 87 LEU A N 1
ATOM 611 C CA . LEU A 1 87 ? 32.470 0.485 32.966 1.00 28.57 87 LEU A CA 1
ATOM 612 C C . LEU A 1 87 ? 32.135 -1.003 32.984 1.00 33.90 87 LEU A C 1
ATOM 613 O O . LEU A 1 87 ? 32.723 -1.795 32.240 1.00 34.44 87 LEU A O 1
ATOM 618 N N . ALA A 1 88 ? 31.198 -1.394 33.850 1.00 33.23 88 ALA A N 1
ATOM 619 C CA . ALA A 1 88 ? 30.855 -2.813 33.956 1.00 26.42 88 ALA A CA 1
ATOM 620 C C . ALA A 1 88 ? 30.285 -3.349 32.650 1.00 30.49 88 ALA A C 1
ATOM 621 O O . ALA A 1 88 ? 30.633 -4.460 32.230 1.00 35.19 88 ALA A O 1
ATOM 623 N N . SER A 1 89 ? 29.393 -2.582 32.003 1.00 28.97 89 SER A N 1
ATOM 624 C CA . SER A 1 89 ? 28.883 -2.962 30.682 1.00 37.91 89 SER A CA 1
ATOM 625 C C . SER A 1 89 ? 30.012 -3.183 29.676 1.00 26.16 89 SER A C 1
ATOM 626 O O . SER A 1 89 ? 29.929 -4.079 28.827 1.00 23.97 89 SER A O 1
ATOM 629 N N . ALA A 1 90 ? 31.065 -2.363 29.741 1.00 21.39 90 ALA A N 1
ATOM 630 C CA . ALA A 1 90 ? 32.205 -2.551 28.849 1.00 22.56 90 ALA A CA 1
ATOM 631 C C . ALA A 1 90 ? 32.960 -3.824 29.194 1.00 31.84 90 ALA A C 1
ATOM 632 O O . ALA A 1 90 ? 33.390 -4.563 28.297 1.00 38.65 90 ALA A O 1
ATOM 634 N N . PHE A 1 91 ? 33.137 -4.091 30.491 1.00 24.81 91 PHE A N 1
ATOM 635 C CA . PHE A 1 91 ? 33.758 -5.338 30.916 1.00 29.33 91 PHE A CA 1
ATOM 636 C C . PHE A 1 91 ? 32.999 -6.536 30.364 1.00 26.72 91 PHE A C 1
ATOM 637 O O . PHE A 1 91 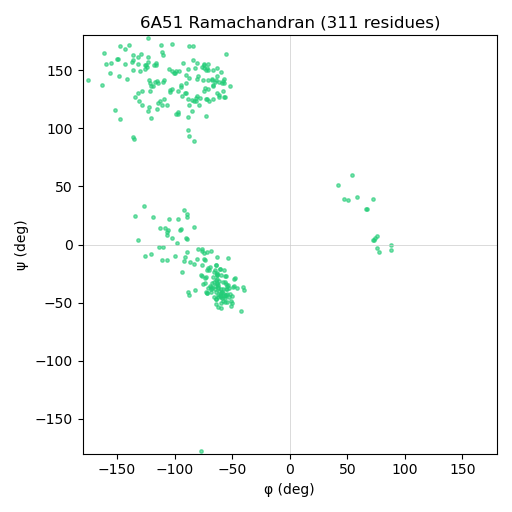? 33.611 -7.488 29.865 1.00 28.22 91 PHE A O 1
ATOM 645 N N . CYS A 1 92 ? 31.663 -6.496 30.416 1.00 28.05 92 CYS A N 1
ATOM 646 C CA . CYS A 1 92 ? 30.873 -7.615 29.902 1.00 23.67 92 CYS A CA 1
ATOM 647 C C . CYS A 1 92 ? 30.933 -7.674 28.386 1.00 31.15 92 CYS A C 1
ATOM 648 O O . CYS A 1 92 ? 30.965 -8.761 27.799 1.00 36.11 92 CYS A O 1
ATOM 651 N N . SER A 1 93 ? 30.941 -6.514 27.732 1.00 30.96 93 SER A N 1
ATOM 652 C CA . SER A 1 93 ? 31.168 -6.477 26.292 1.00 32.46 93 SER A CA 1
ATOM 653 C C . SER A 1 93 ? 32.529 -7.083 25.947 1.00 29.23 93 SER A C 1
ATOM 654 O O . SER A 1 93 ? 32.623 -8.031 25.163 1.00 31.53 93 SER A O 1
ATOM 657 N N . PHE A 1 94 ? 33.588 -6.568 26.571 1.00 27.02 94 PHE A N 1
ATOM 658 C CA . PHE A 1 94 ? 34.949 -7.020 26.301 1.00 28.39 94 PHE A CA 1
ATOM 659 C C . PHE A 1 94 ? 35.101 -8.529 26.511 1.00 32.46 94 PHE A C 1
ATOM 660 O O . PHE A 1 94 ? 35.618 -9.237 25.643 1.00 33.18 94 PHE A O 1
ATOM 668 N N . THR A 1 95 ? 34.637 -9.044 27.649 1.00 20.81 95 THR A N 1
ATOM 669 C CA . THR A 1 95 ? 34.922 -10.419 28.022 1.00 26.17 95 THR A CA 1
ATOM 670 C C . THR A 1 95 ? 33.878 -11.398 27.529 1.00 33.39 95 THR A C 1
ATOM 671 O O . THR A 1 95 ? 34.084 -12.606 27.661 1.00 27.80 95 THR A O 1
ATOM 675 N N . GLY A 1 96 ? 32.748 -10.919 27.020 1.00 31.30 96 GLY A N 1
ATOM 676 C CA . GLY A 1 96 ? 31.660 -11.828 26.736 1.00 26.14 96 GLY A CA 1
ATOM 677 C C . GLY A 1 96 ? 30.935 -12.365 27.948 1.00 29.38 96 GLY A C 1
ATOM 678 O O . GLY A 1 96 ? 30.066 -13.224 27.803 1.00 48.87 96 GLY A O 1
ATOM 679 N N . LEU A 1 97 ? 31.275 -11.914 29.148 1.00 41.01 97 LEU A N 1
ATOM 680 C CA . LEU A 1 97 ? 30.552 -12.353 30.333 1.00 41.52 97 LEU A CA 1
ATOM 681 C C . LEU A 1 97 ? 29.128 -11.814 30.294 1.00 38.98 97 LEU A C 1
ATOM 682 O O . LEU A 1 97 ? 28.897 -10.682 29.863 1.00 52.34 97 LEU A O 1
ATOM 687 N N . ALA A 1 98 ? 28.170 -12.622 30.744 1.00 47.94 98 ALA A N 1
ATOM 688 C CA . ALA A 1 98 ? 26.768 -12.187 30.755 1.00 31.35 98 ALA A CA 1
ATOM 689 C C . ALA A 1 98 ? 26.537 -11.178 31.873 1.00 33.50 98 ALA A C 1
ATOM 690 O O . ALA A 1 98 ? 26.949 -11.425 33.013 1.00 43.18 98 ALA A O 1
ATOM 692 N N . PRO A 1 99 ? 25.882 -10.047 31.600 1.00 36.49 99 PRO A N 1
ATOM 693 C CA . PRO A 1 99 ? 25.761 -8.993 32.633 1.00 37.26 99 PRO A CA 1
ATOM 694 C C . PRO A 1 99 ? 25.103 -9.454 33.922 1.00 31.03 99 PRO A C 1
ATOM 695 O O . PRO A 1 99 ? 25.317 -8.820 34.971 1.00 45.29 99 PRO A O 1
ATOM 699 N N . SER A 1 100 ? 24.317 -10.532 33.880 1.00 31.94 100 SER A N 1
ATOM 700 C CA . SER A 1 100 ? 23.716 -11.083 35.096 1.00 40.38 100 SER A CA 1
ATOM 701 C C . SER A 1 100 ? 24.758 -11.394 36.163 1.00 46.66 100 SER A C 1
ATOM 702 O O . SER A 1 100 ? 24.515 -11.180 37.358 1.00 51.09 100 SER A O 1
ATOM 705 N N . HIS A 1 101 ? 25.929 -11.895 35.747 1.00 35.59 101 HIS A N 1
ATOM 706 C CA . HIS A 1 101 ? 26.976 -12.254 36.700 1.00 29.89 101 HIS A CA 1
ATOM 707 C C . HIS A 1 101 ? 27.373 -11.099 37.594 1.00 37.55 101 HIS A C 1
ATOM 708 O O . HIS A 1 101 ? 27.847 -11.328 38.710 1.00 44.87 101 HIS A O 1
ATOM 715 N N . LEU A 1 102 ? 27.221 -9.861 37.129 1.00 37.58 102 LEU A N 1
ATOM 716 C CA . LEU A 1 102 ? 27.630 -8.717 37.928 1.00 41.50 102 LEU A CA 1
ATOM 717 C C . LEU A 1 102 ? 26.517 -8.196 38.826 1.00 48.66 102 LEU A C 1
ATOM 718 O O . LEU A 1 102 ? 26.700 -7.163 39.482 1.00 44.87 102 LEU A O 1
ATOM 723 N N . VAL A 1 103 ? 25.380 -8.890 38.876 1.00 51.64 103 VAL A N 1
ATOM 724 C CA . VAL A 1 103 ? 24.277 -8.559 39.775 1.00 53.62 103 VAL A CA 1
ATOM 725 C C . VAL A 1 103 ? 24.395 -9.446 41.013 1.00 51.05 103 VAL A C 1
ATOM 726 O O . VAL A 1 103 ? 24.207 -10.663 40.927 1.00 62.84 103 VAL A O 1
ATOM 730 N N . GLU A 1 104 ? 24.691 -8.830 42.165 1.00 48.61 104 GLU A N 1
ATOM 731 C CA . GLU A 1 104 ? 24.984 -9.574 43.389 1.00 48.62 104 GLU A CA 1
ATOM 732 C C . GLU A 1 104 ? 23.915 -10.618 43.690 1.00 57.67 104 GLU A C 1
ATOM 733 O O . GLU A 1 104 ? 24.227 -11.786 43.958 1.00 48.18 104 GLU A O 1
ATOM 739 N N . LYS A 1 105 ? 22.646 -10.208 43.641 1.00 74.10 105 LYS A N 1
ATOM 740 C CA . LYS A 1 105 ? 21.481 -11.060 43.866 1.00 62.59 105 LYS A CA 1
ATOM 741 C C . LYS A 1 105 ? 21.615 -12.456 43.252 1.00 66.29 105 LYS A C 1
ATOM 742 O O . LYS A 1 105 ? 21.212 -13.444 43.874 1.00 73.11 105 LYS A O 1
ATOM 748 N N . ASN A 1 106 ? 22.203 -12.560 42.053 1.00 65.62 106 ASN A N 1
ATOM 749 C CA . ASN A 1 106 ? 22.276 -13.821 41.312 1.00 52.85 106 ASN A CA 1
ATOM 750 C C . ASN A 1 106 ? 23.320 -14.797 41.847 1.00 58.24 106 ASN A C 1
ATOM 751 O O . ASN A 1 106 ? 23.402 -15.926 41.337 1.00 48.63 106 ASN A O 1
ATOM 756 N N . ASN A 1 107 ? 24.124 -14.392 42.829 1.00 48.44 107 ASN A N 1
ATOM 757 C CA . ASN A 1 107 ? 25.064 -15.284 43.507 1.00 61.31 107 ASN A CA 1
ATOM 758 C C . ASN A 1 107 ? 25.990 -16.004 42.523 1.00 67.26 107 ASN A C 1
ATOM 759 O O . ASN A 1 107 ? 26.028 -17.234 42.443 1.00 62.53 107 ASN A O 1
ATOM 764 N N . SER A 1 108 ? 26.749 -15.208 41.777 1.00 55.16 108 SER A N 1
ATOM 765 C CA . SER A 1 108 ? 27.702 -15.716 40.804 1.00 39.90 108 SER A CA 1
ATOM 766 C C . SER A 1 108 ? 29.060 -15.910 41.466 1.00 41.68 108 SER A C 1
ATOM 767 O O . SER A 1 108 ? 29.485 -15.085 42.278 1.00 46.84 108 SER A O 1
ATOM 770 N N . SER A 1 109 ? 29.739 -17.018 41.139 1.00 45.12 109 SER A N 1
ATOM 771 C CA . SER A 1 109 ? 31.108 -17.170 41.641 1.00 44.81 109 SER A CA 1
ATOM 772 C C . SER A 1 109 ? 32.037 -16.109 41.052 1.00 44.24 109 SER A C 1
ATOM 773 O O . SER A 1 109 ? 32.931 -15.611 41.745 1.00 47.15 109 SER A O 1
ATOM 776 N N . ILE A 1 110 ? 31.828 -15.738 39.786 1.00 39.90 110 ILE A N 1
ATOM 777 C CA . ILE A 1 110 ? 32.613 -14.673 39.170 1.00 33.47 110 ILE A CA 1
ATOM 778 C C . ILE A 1 110 ? 32.464 -13.371 39.948 1.00 42.13 110 ILE A C 1
ATOM 779 O O . ILE A 1 110 ? 33.453 -12.677 40.213 1.00 39.25 110 ILE A O 1
ATOM 784 N N . TYR A 1 111 ? 31.227 -13.012 40.317 1.00 37.41 111 TYR A N 1
ATOM 785 C CA . TYR A 1 111 ? 31.007 -11.734 40.996 1.00 35.54 111 TYR A CA 1
ATOM 786 C C . TYR A 1 111 ? 31.974 -11.578 42.152 1.00 38.59 111 TYR A C 1
ATOM 787 O O . TYR A 1 111 ? 32.504 -10.495 42.429 1.00 41.59 111 TYR A O 1
ATOM 796 N N . LYS A 1 112 ? 32.244 -12.670 42.805 1.00 36.00 112 LYS A N 1
ATOM 797 C CA . LYS A 1 112 ? 32.994 -12.661 44.032 1.00 42.21 112 LYS A CA 1
ATOM 798 C C . LYS A 1 112 ? 34.489 -12.479 43.816 1.00 34.11 112 LYS A C 1
ATOM 799 O O . LYS A 1 112 ? 35.171 -11.960 44.703 1.00 40.67 112 LYS A O 1
ATOM 805 N N . LEU A 1 113 ? 35.003 -12.870 42.653 1.00 43.83 113 LEU A N 1
ATOM 806 C CA . LEU A 1 113 ? 36.386 -12.616 42.265 1.00 18.90 113 LEU A CA 1
ATOM 807 C C . LEU A 1 113 ? 36.656 -11.168 41.863 1.00 35.11 113 LEU A C 1
ATOM 808 O O . LEU A 1 113 ? 37.823 -10.815 41.636 1.00 37.57 113 LEU A O 1
ATOM 813 N N . LEU A 1 114 ? 35.628 -10.327 41.747 1.00 28.77 114 LEU A N 1
ATOM 814 C CA . LEU A 1 114 ? 35.768 -9.009 41.142 1.00 27.18 114 LEU A CA 1
ATOM 815 C C . LEU A 1 114 ? 35.523 -7.885 42.143 1.00 28.19 114 LEU A C 1
ATOM 816 O O . LEU A 1 114 ? 34.598 -7.953 42.956 1.00 33.65 114 LEU A O 1
ATOM 821 N N . GLU A 1 115 ? 36.325 -6.826 42.042 1.00 25.62 115 GLU A N 1
ATOM 822 C CA . GLU A 1 115 ? 36.079 -5.594 42.783 1.00 30.46 115 GLU A CA 1
ATOM 823 C C . GLU A 1 115 ? 35.105 -4.737 41.986 1.00 41.16 115 GLU A C 1
ATOM 824 O O . GLU A 1 115 ? 35.440 -4.278 40.893 1.00 35.68 115 GLU A O 1
ATOM 830 N N . LEU A 1 116 ? 33.907 -4.520 42.523 1.00 42.71 116 LEU A N 1
ATOM 831 C CA . LEU A 1 116 ? 32.915 -3.665 41.885 1.00 32.57 116 LEU A CA 1
ATOM 832 C C . LEU A 1 116 ? 32.701 -2.397 42.705 1.00 44.51 116 LEU A C 1
ATOM 833 O O . LEU A 1 116 ? 33.188 -2.257 43.831 1.00 41.33 116 LEU A O 1
ATOM 838 N N . LYS A 1 117 ? 31.939 -1.470 42.129 1.00 45.34 117 LYS A N 1
ATOM 839 C CA . LYS A 1 117 ? 31.851 -0.125 42.677 1.00 35.71 117 LYS A CA 1
ATOM 840 C C . LYS A 1 117 ? 30.824 0.672 41.892 1.00 40.37 117 LYS A C 1
ATOM 841 O O . LYS A 1 117 ? 30.720 0.501 40.675 1.00 41.89 117 LYS A O 1
ATOM 847 N N . GLU A 1 118 ? 30.040 1.512 42.562 1.00 42.75 118 GLU A N 1
ATOM 848 C CA . GLU A 1 118 ? 29.049 2.340 41.886 1.00 40.54 118 GLU A CA 1
ATOM 849 C C . GLU A 1 118 ? 29.297 3.810 42.154 1.00 42.32 118 GLU A C 1
ATOM 850 O O . GLU A 1 118 ? 29.669 4.199 43.261 1.00 52.32 118 GLU A O 1
ATOM 856 N N . ILE A 1 119 ? 29.138 4.619 41.113 1.00 52.61 119 ILE A N 1
ATOM 857 C CA . ILE A 1 119 ? 29.158 6.068 41.238 1.00 48.79 119 ILE A CA 1
ATOM 858 C C . ILE A 1 119 ? 27.938 6.580 40.497 1.00 48.85 119 ILE A C 1
ATOM 859 O O . ILE A 1 119 ? 27.739 6.241 39.322 1.00 46.53 119 ILE A O 1
ATOM 864 N N . CYS A 1 120 ? 27.090 7.331 41.204 1.00 47.50 120 CYS A N 1
ATOM 865 C CA . CYS A 1 120 ? 25.859 7.874 40.636 1.00 42.83 120 CYS A CA 1
ATOM 866 C C . CYS A 1 120 ? 25.055 6.780 39.938 1.00 36.05 120 CYS A C 1
ATOM 867 O O . CYS A 1 120 ? 24.455 6.993 38.885 1.00 44.80 120 CYS A O 1
ATOM 870 N N . GLY A 1 121 ? 25.043 5.591 40.522 1.00 39.22 121 GLY A N 1
ATOM 871 C CA . GLY A 1 121 ? 24.321 4.501 39.888 1.00 39.26 121 G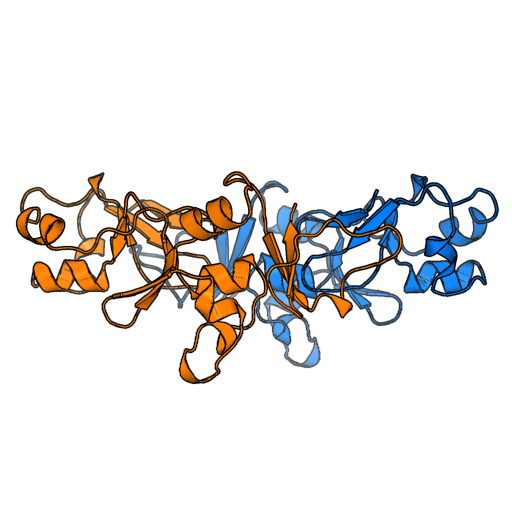LY A CA 1
ATOM 872 C C . GLY A 1 121 ? 24.976 3.901 38.661 1.00 42.49 121 GLY A C 1
ATOM 873 O O . GLY A 1 121 ? 24.366 3.049 38.010 1.00 46.57 121 GLY A O 1
ATOM 874 N N . ILE A 1 122 ? 26.192 4.308 38.314 1.00 41.40 122 ILE A N 1
ATOM 875 C CA . ILE A 1 122 ? 26.950 3.638 37.262 1.00 51.72 122 ILE A CA 1
ATOM 876 C C . ILE A 1 122 ? 27.845 2.581 37.908 1.00 45.51 122 ILE A C 1
ATOM 877 O O . ILE A 1 122 ? 28.600 2.887 38.841 1.00 39.88 122 ILE A O 1
ATOM 882 N N . LYS A 1 123 ? 27.773 1.340 37.413 1.00 35.62 123 LYS A N 1
ATOM 883 C CA . LYS A 1 123 ? 28.566 0.232 37.953 1.00 39.90 123 LYS A CA 1
ATOM 884 C C . LYS A 1 123 ? 29.904 0.116 37.221 1.00 42.50 123 LYS A C 1
ATOM 885 O O . LYS A 1 123 ? 29.939 0.086 35.987 1.00 37.38 123 LYS A O 1
ATOM 891 N N . PHE A 1 124 ? 31.001 0.037 37.982 1.00 36.54 124 PHE A N 1
ATOM 892 C CA . PHE A 1 124 ? 32.340 -0.158 37.438 1.00 31.00 124 PHE A CA 1
ATOM 893 C C . PHE A 1 124 ? 32.947 -1.469 37.936 1.00 30.65 124 PHE A C 1
ATOM 894 O O . PHE A 1 124 ? 32.600 -1.976 39.002 1.00 41.63 124 PHE A O 1
ATOM 902 N N . VAL A 1 125 ? 33.876 -2.007 37.147 1.00 30.36 125 VAL A N 1
ATOM 903 C CA . VAL A 1 125 ? 34.628 -3.212 37.481 1.00 27.52 125 VAL A CA 1
ATOM 904 C C . VAL A 1 125 ? 36.106 -2.857 37.454 1.00 30.04 125 VAL A C 1
ATOM 905 O O . VAL A 1 125 ? 36.548 -2.093 36.588 1.00 26.04 125 VAL A O 1
ATOM 909 N N . ASN A 1 126 ? 36.878 -3.407 38.389 1.00 32.87 126 ASN A N 1
ATOM 910 C CA . ASN A 1 126 ? 38.311 -3.131 38.410 1.00 34.34 126 ASN A CA 1
ATOM 911 C C . ASN A 1 126 ? 38.987 -4.148 37.507 1.00 34.85 126 ASN A C 1
ATOM 912 O O . ASN A 1 126 ? 39.337 -5.254 37.930 1.00 32.73 126 ASN A O 1
ATOM 917 N N . LEU A 1 127 ? 39.181 -3.754 36.244 1.00 32.17 127 LEU A N 1
ATOM 918 C CA . LEU A 1 127 ? 39.768 -4.662 35.265 1.00 28.01 127 LEU A CA 1
ATOM 919 C C . LEU A 1 127 ? 41.233 -4.912 35.577 1.00 33.18 127 LEU A C 1
ATOM 920 O O . LEU A 1 127 ? 41.739 -6.022 35.374 1.00 28.25 127 LEU A O 1
ATOM 925 N N . LYS A 1 128 ? 41.922 -3.885 36.079 1.00 32.34 128 LYS A N 1
ATOM 926 C CA . LYS A 1 128 ? 43.344 -4.004 36.374 1.00 32.29 128 LYS A CA 1
ATOM 927 C C . LYS A 1 128 ? 43.599 -5.109 37.386 1.00 37.29 128 LYS A C 1
ATOM 928 O O . LYS A 1 128 ? 44.503 -5.929 37.200 1.00 44.12 128 LYS A O 1
ATOM 934 N N . LYS A 1 129 ? 42.799 -5.162 38.460 1.00 26.07 129 LYS A N 1
ATOM 935 C CA . LYS A 1 129 ? 43.011 -6.205 39.458 1.00 28.90 129 LYS A CA 1
ATOM 936 C C . LYS A 1 129 ? 42.676 -7.576 38.898 1.00 33.69 129 LYS A C 1
ATOM 937 O O . LYS A 1 129 ? 43.328 -8.569 39.249 1.00 34.79 129 LYS A O 1
ATOM 943 N N . PHE A 1 130 ? 41.691 -7.654 38.013 1.00 21.07 130 PHE A N 1
ATOM 944 C CA . PHE A 1 130 ? 41.356 -8.948 37.433 1.00 24.38 130 PHE A CA 1
ATOM 945 C C . PHE A 1 130 ? 42.509 -9.471 36.577 1.00 25.66 130 PHE A C 1
ATOM 946 O O . PHE A 1 130 ? 42.901 -10.640 36.685 1.00 28.83 130 PHE A O 1
ATOM 954 N N . TYR A 1 131 ? 43.089 -8.605 35.741 1.00 25.58 131 TYR A N 1
ATOM 955 C CA . TYR A 1 131 ? 44.302 -8.956 35.004 1.00 27.23 131 TYR A CA 1
ATOM 956 C C . TYR A 1 131 ? 45.393 -9.463 35.942 1.00 28.50 131 TYR A C 1
ATOM 957 O O . TYR A 1 131 ? 46.049 -10.475 35.664 1.00 26.01 131 TYR A O 1
ATOM 966 N N . ASP A 1 132 ? 45.599 -8.771 37.066 1.00 29.37 132 ASP A N 1
ATOM 967 C CA . ASP A 1 132 ? 46.626 -9.189 38.020 1.00 32.37 132 ASP A CA 1
ATOM 968 C C . ASP A 1 132 ? 46.315 -10.569 38.588 1.00 34.63 132 ASP A C 1
ATOM 969 O O . ASP A 1 132 ? 47.199 -11.429 38.686 1.00 40.96 132 ASP A O 1
ATOM 974 N N . PHE A 1 133 ? 45.055 -10.791 38.969 1.00 28.15 133 PHE A N 1
ATOM 975 C CA . PHE A 1 133 ? 44.606 -12.107 39.405 1.00 33.01 133 PHE A CA 1
ATOM 976 C C . PHE A 1 133 ? 44.884 -13.173 38.346 1.00 28.66 133 PHE A C 1
ATOM 977 O O . PHE A 1 133 ? 45.377 -14.262 38.659 1.00 30.86 133 PHE A O 1
ATOM 985 N N . LEU A 1 134 ? 44.605 -12.867 37.084 1.00 20.33 134 LEU A N 1
ATOM 986 C CA . LEU A 1 134 ? 44.864 -13.810 36.006 1.00 24.27 134 LEU A CA 1
ATOM 987 C C . LEU A 1 134 ? 46.345 -13.954 35.676 1.00 31.83 134 LEU A C 1
ATOM 988 O O . LEU A 1 134 ? 46.705 -14.879 34.941 1.00 28.13 134 LEU A O 1
ATOM 993 N N . GLY A 1 135 ? 47.204 -13.062 36.169 1.00 26.64 135 GLY A N 1
ATOM 994 C CA . GLY A 1 135 ? 48.600 -13.091 35.780 1.00 27.23 135 GLY A CA 1
ATOM 995 C C . GLY A 1 135 ? 48.854 -12.771 34.321 1.00 35.54 135 GLY A C 1
ATOM 996 O O . GLY A 1 135 ? 49.819 -13.280 33.742 1.00 32.68 135 GLY A O 1
ATOM 997 N N . LEU A 1 136 ? 48.018 -11.936 33.712 1.00 18.36 136 LEU A N 1
ATOM 998 C CA . LEU A 1 136 ? 48.163 -11.562 32.316 1.00 37.42 136 LEU A CA 1
ATOM 999 C C . LEU A 1 136 ? 48.562 -10.100 32.213 1.00 34.50 136 LEU A C 1
ATOM 1000 O O . LEU A 1 136 ? 48.477 -9.332 33.179 1.00 32.47 136 LEU A O 1
ATOM 1005 N N . ASN A 1 137 ? 49.003 -9.732 31.017 1.00 34.98 137 ASN A N 1
ATOM 1006 C CA . ASN A 1 137 ? 49.412 -8.370 30.717 1.00 46.13 137 ASN A CA 1
ATOM 1007 C C . ASN A 1 137 ? 48.220 -7.566 30.214 1.00 39.79 137 ASN A C 1
ATOM 1008 O O . ASN A 1 137 ? 47.338 -8.088 29.527 1.00 42.63 137 ASN A O 1
ATOM 1013 N N . TYR A 1 138 ? 48.210 -6.279 30.562 1.00 33.92 138 TYR A N 1
ATOM 1014 C CA . TYR A 1 138 ? 47.031 -5.439 30.397 1.00 32.53 138 TYR A CA 1
ATOM 1015 C C . TYR A 1 138 ? 46.593 -5.251 28.945 1.00 45.52 138 TYR A C 1
ATOM 1016 O O . TYR A 1 138 ? 45.494 -4.729 28.707 1.00 42.37 138 TYR A O 1
ATOM 1025 N N . HIS A 1 139 ? 47.391 -5.652 27.971 1.00 32.18 139 HIS A N 1
ATOM 1026 C CA . HIS A 1 139 ? 47.002 -5.428 26.587 1.00 50.73 139 HIS A CA 1
ATOM 1027 C C . HIS A 1 139 ? 46.361 -6.649 25.949 1.00 53.95 139 HIS A C 1
ATOM 1028 O O . HIS A 1 139 ? 45.972 -6.594 24.781 1.00 62.07 139 HIS A O 1
ATOM 1035 N N . GLN A 1 140 ? 46.210 -7.734 26.694 1.00 44.89 140 GLN A N 1
ATOM 1036 C CA . GLN A 1 140 ? 45.625 -8.942 26.148 1.00 38.43 140 GLN A CA 1
ATOM 1037 C C . GLN A 1 140 ? 44.108 -8.841 26.127 1.00 45.33 140 GLN A C 1
ATOM 1038 O O . GLN A 1 140 ? 43.489 -8.271 27.031 1.00 44.74 140 GLN A O 1
ATOM 1044 N N . HIS A 1 141 ? 43.509 -9.384 25.076 1.00 35.36 141 HIS A N 1
ATOM 1045 C CA . HIS A 1 141 ? 42.066 -9.500 25.004 1.00 37.81 141 HIS A CA 1
ATOM 1046 C C . HIS A 1 141 ? 41.686 -10.825 25.650 1.00 40.49 141 HIS A C 1
ATOM 1047 O O . HIS A 1 141 ? 41.969 -11.888 25.100 1.00 55.71 141 HIS A O 1
ATOM 1054 N N . ILE A 1 142 ? 41.065 -10.762 26.818 1.00 37.15 142 ILE A N 1
ATOM 1055 C CA . ILE A 1 142 ? 40.609 -11.947 27.533 1.00 34.78 142 ILE A CA 1
ATOM 1056 C C . ILE A 1 142 ? 39.143 -12.181 27.207 1.00 27.59 142 ILE A C 1
ATOM 1057 O O . ILE A 1 142 ? 38.392 -11.246 26.932 1.00 32.62 142 ILE A O 1
ATOM 1062 N N . TYR A 1 143 ? 38.731 -13.442 27.222 1.00 27.87 143 TYR A N 1
ATOM 1063 C CA . TYR A 1 143 ? 37.324 -13.798 27.251 1.00 22.35 143 TYR A CA 1
ATOM 1064 C C . TYR A 1 143 ? 37.071 -14.723 28.431 1.00 35.90 143 TYR A C 1
ATOM 1065 O O . TYR A 1 143 ? 37.976 -15.426 28.896 1.00 26.26 143 TYR A O 1
ATOM 1074 N N . ILE A 1 144 ? 35.823 -14.709 28.902 1.00 26.30 144 ILE A N 1
ATOM 1075 C CA . ILE A 1 144 ? 35.370 -15.517 30.025 1.00 33.71 144 ILE A CA 1
ATOM 1076 C C . ILE A 1 144 ? 34.228 -16.379 29.522 1.00 33.70 144 ILE A C 1
ATOM 1077 O O . ILE A 1 144 ? 33.288 -15.874 28.906 1.00 32.56 144 ILE A O 1
ATOM 1082 N N . GLU A 1 145 ? 34.284 -17.665 29.823 1.00 33.46 145 GLU A N 1
ATOM 1083 C CA . GLU A 1 145 ? 33.383 -18.588 29.167 1.00 39.97 145 GLU A CA 1
ATOM 1084 C C . GLU A 1 145 ? 33.231 -19.803 30.059 1.00 39.38 145 GLU A C 1
ATOM 1085 O O . GLU A 1 145 ? 34.164 -20.177 30.767 1.00 37.74 145 GLU A O 1
ATOM 1091 N N . LYS A 1 146 ? 32.053 -20.412 30.017 1.00 31.48 146 LYS A N 1
ATOM 1092 C CA . LYS A 1 146 ? 31.897 -21.740 30.578 1.00 26.95 146 LYS A CA 1
ATOM 1093 C C . LYS A 1 146 ? 32.895 -22.676 29.916 1.00 31.90 146 LYS A C 1
ATOM 1094 O O . LYS A 1 146 ? 32.975 -22.749 28.688 1.00 42.54 146 LYS A O 1
ATOM 1100 N N . CYS A 1 147 ? 33.679 -23.372 30.739 1.00 35.57 147 CYS A N 1
ATOM 1101 C CA . CYS A 1 147 ? 34.639 -24.338 30.215 1.00 42.75 147 CYS A CA 1
ATOM 1102 C C . CYS A 1 147 ? 33.957 -25.367 29.326 1.00 30.10 147 CYS A C 1
ATOM 1103 O O . CYS A 1 147 ? 34.527 -25.812 28.322 1.00 34.11 147 CYS A O 1
ATOM 1106 N N . HIS A 1 148 ? 32.716 -25.718 29.659 1.00 42.75 148 HIS A N 1
ATOM 1107 C CA . HIS A 1 148 ? 31.986 -26.737 28.916 1.00 41.55 148 HIS A CA 1
ATOM 1108 C C . HIS A 1 148 ? 31.741 -26.315 27.471 1.00 48.00 148 HIS A C 1
ATOM 1109 O O . HIS A 1 148 ? 31.637 -27.178 26.594 1.00 40.92 148 HIS A O 1
ATOM 1116 N N . PHE A 1 149 ? 31.703 -25.001 27.199 1.00 48.40 149 PHE A N 1
ATOM 1117 C CA . PHE A 1 149 ? 31.153 -24.487 25.942 1.00 29.43 149 PHE A CA 1
ATOM 1118 C C . PHE A 1 149 ? 31.940 -24.978 24.729 1.00 54.91 149 PHE A C 1
ATOM 1119 O O . PHE A 1 149 ? 31.360 -25.517 23.776 1.00 52.19 149 PHE A O 1
ATOM 1127 N N . PHE A 1 150 ? 33.260 -24.774 24.726 1.00 46.32 150 PHE A N 1
ATOM 1128 C CA . PHE A 1 150 ? 34.093 -25.276 23.634 1.00 44.93 150 PHE A CA 1
ATOM 1129 C C . PHE A 1 150 ? 35.452 -25.636 24.216 1.00 57.94 150 PHE A C 1
ATOM 1130 O O . PHE A 1 150 ? 36.234 -24.756 24.587 1.00 56.37 150 PHE A O 1
ATOM 1138 N N . SER A 1 151 ? 35.727 -26.932 24.314 1.00 59.71 151 SER A N 1
ATOM 1139 C CA . SER A 1 151 ? 37.059 -27.411 24.661 1.00 54.05 151 SER A CA 1
ATOM 1140 C C . SER A 1 151 ? 37.360 -28.567 23.721 1.00 66.49 151 SER A C 1
ATOM 1141 O O . SER A 1 151 ? 36.991 -29.720 23.987 1.00 65.89 151 SER A O 1
ATOM 1144 N N . PRO A 1 152 ? 38.001 -28.291 22.585 1.00 71.29 152 PRO A N 1
ATOM 1145 C CA . PRO A 1 152 ? 38.304 -29.372 21.634 1.00 75.33 152 PRO A CA 1
ATOM 1146 C C . PRO A 1 152 ? 39.441 -30.264 22.115 1.00 80.04 152 PRO A C 1
ATOM 1147 O O . PRO A 1 152 ? 39.434 -31.471 21.854 1.00 75.29 152 PRO A O 1
ATOM 1151 N N . ALA A 1 153 ? 40.410 -29.678 22.840 1.00 74.96 153 ALA A N 1
ATOM 1152 C CA . ALA A 1 153 ? 41.601 -30.343 23.363 1.00 62.20 153 ALA A CA 1
ATOM 1153 C C . ALA A 1 153 ? 41.230 -31.560 24.213 1.00 68.01 153 ALA A C 1
ATOM 1154 O O . ALA A 1 153 ? 40.067 -31.683 24.623 1.00 62.82 153 ALA A O 1
ATOM 1156 N N . PRO A 1 154 ? 42.175 -32.473 24.507 1.00 84.29 154 PRO A N 1
ATOM 1157 C CA . PRO A 1 154 ? 41.824 -33.659 25.320 1.00 72.02 154 PRO A CA 1
ATOM 1158 C C . PRO A 1 154 ? 41.424 -33.337 26.753 1.00 69.19 154 PRO A C 1
ATOM 1159 O O . PRO A 1 154 ? 40.614 -34.066 27.336 1.00 57.07 154 PRO A O 1
ATOM 1163 N N . PHE A 1 155 ? 42.002 -32.297 27.350 1.00 82.14 155 PHE A N 1
ATOM 1164 C CA . PHE A 1 155 ? 41.608 -31.802 28.661 1.00 70.21 155 PHE A CA 1
ATOM 1165 C C . PHE A 1 155 ? 41.636 -30.280 28.601 1.00 67.43 155 PHE A C 1
ATOM 1166 O O . PHE A 1 155 ? 42.095 -29.687 27.618 1.00 64.77 155 PHE A O 1
ATOM 1174 N N . GLU A 1 156 ? 41.132 -29.645 29.659 1.00 61.78 156 GLU A N 1
ATOM 1175 C CA . GLU A 1 156 ? 41.020 -28.190 29.695 1.00 66.23 156 GLU A CA 1
ATOM 1176 C C . GLU A 1 156 ? 42.379 -27.564 30.008 1.00 58.20 156 GLU A C 1
ATOM 1177 O O . GLU A 1 156 ? 42.959 -27.827 31.066 1.00 68.19 156 GLU A O 1
ATOM 1183 N N . LYS A 1 157 ? 42.880 -26.725 29.095 1.00 48.88 157 LYS A N 1
ATOM 1184 C CA . LYS A 1 157 ? 44.218 -26.144 29.190 1.00 53.06 157 LYS A CA 1
ATOM 1185 C C . LYS A 1 157 ? 44.225 -24.640 29.482 1.00 51.90 157 LYS A C 1
ATOM 1186 O O . LYS A 1 157 ? 45.311 -24.056 29.599 1.00 56.11 157 LYS A O 1
ATOM 1192 N N . ARG A 1 158 ? 43.054 -23.997 29.580 1.00 47.40 158 ARG A N 1
ATOM 1193 C CA . ARG A 1 158 ? 42.920 -22.568 29.840 1.00 31.72 158 ARG A CA 1
ATOM 1194 C C . ARG A 1 158 ? 42.897 -22.284 31.343 1.00 40.82 158 ARG A C 1
ATOM 1195 O O . ARG A 1 158 ? 42.793 -23.191 32.168 1.00 48.02 158 ARG A O 1
ATOM 1203 N N . ILE A 1 159 ? 42.966 -21.001 31.701 1.00 26.76 159 ILE A N 1
ATOM 1204 C CA . ILE A 1 159 ? 42.909 -20.622 33.110 1.00 23.31 159 ILE A CA 1
ATOM 1205 C C . ILE A 1 159 ? 41.499 -20.862 33.622 1.00 27.83 159 ILE A C 1
ATOM 1206 O O . ILE A 1 159 ? 40.526 -20.309 33.095 1.00 40.01 159 ILE A O 1
ATOM 1211 N N . LYS A 1 160 ? 41.377 -21.664 34.666 1.00 24.26 160 LYS A N 1
ATOM 1212 C CA . LYS A 1 160 ? 40.075 -22.006 35.222 1.00 25.56 160 LYS A CA 1
ATOM 1213 C C . LYS A 1 160 ? 39.942 -21.342 36.592 1.00 23.57 160 LYS A C 1
ATOM 1214 O O . LYS A 1 160 ? 40.753 -21.595 37.490 1.00 29.92 160 LYS A O 1
ATOM 1220 N N . ILE A 1 161 ? 38.939 -20.476 36.743 1.00 21.39 161 ILE A N 1
ATOM 1221 C CA . ILE A 1 161 ? 38.822 -19.614 37.915 1.00 25.11 161 ILE A CA 1
ATOM 1222 C C . ILE A 1 161 ? 37.615 -19.936 38.769 1.00 23.23 161 ILE A C 1
ATOM 1223 O O . ILE A 1 161 ? 37.430 -19.306 39.818 1.00 36.13 161 ILE A O 1
ATOM 1228 N N . THR A 1 162 ? 36.799 -20.903 38.364 1.00 26.16 162 THR A N 1
ATOM 1229 C CA . THR A 1 162 ? 35.512 -21.219 38.972 1.00 24.58 162 THR A CA 1
ATOM 1230 C C . THR A 1 162 ? 35.232 -22.672 38.645 1.00 32.65 162 THR A C 1
ATOM 1231 O O . THR A 1 162 ? 35.796 -23.217 37.694 1.00 28.56 162 THR A O 1
ATOM 1235 N N . GLU A 1 163 ? 34.397 -23.311 39.463 1.00 40.16 163 GLU A N 1
ATOM 1236 C CA . GLU A 1 163 ? 33.914 -24.655 39.158 1.00 37.96 163 GLU A CA 1
ATOM 1237 C C . GLU A 1 163 ? 33.579 -24.815 37.676 1.00 40.03 163 GLU A C 1
ATOM 1238 O O . GLU A 1 163 ? 33.858 -25.858 37.085 1.00 35.82 163 GLU A O 1
ATOM 1244 N N . SER A 1 164 ? 33.044 -23.760 37.054 1.00 41.87 164 SER A N 1
ATOM 1245 C CA . SER A 1 164 ? 32.537 -23.825 35.692 1.00 37.47 164 SER A CA 1
ATOM 1246 C C . SER A 1 164 ? 33.101 -22.790 34.708 1.00 51.72 164 SER A C 1
ATOM 1247 O O . SER A 1 164 ? 32.808 -22.903 33.512 1.00 36.31 164 SER A O 1
ATOM 1250 N N . MET A 1 165 ? 33.851 -21.773 35.146 1.00 32.39 165 MET A N 1
ATOM 1251 C CA . MET A 1 165 ? 34.251 -20.699 34.239 1.00 32.04 165 MET A CA 1
ATOM 1252 C C . MET A 1 165 ? 35.738 -20.762 33.923 1.00 34.58 165 MET A C 1
ATOM 1253 O O . MET A 1 165 ? 36.566 -21.032 34.799 1.00 38.47 165 MET A O 1
ATOM 1258 N N . CYS A 1 166 ? 36.065 -20.477 32.670 1.00 27.43 166 CYS A N 1
ATOM 1259 C CA . CYS A 1 166 ? 37.421 -20.456 32.155 1.00 26.34 166 CYS A CA 1
ATOM 1260 C C . CYS A 1 166 ? 37.717 -19.086 31.562 1.00 33.72 166 CYS A C 1
ATOM 1261 O O . CYS A 1 166 ? 36.807 -18.320 31.218 1.00 28.11 166 CYS A O 1
ATOM 1264 N N . VAL A 1 167 ? 39.007 -18.795 31.406 1.00 27.00 167 VAL A N 1
ATOM 1265 C CA . VAL A 1 167 ? 39.452 -17.571 30.751 1.00 26.14 167 VAL A CA 1
ATOM 1266 C C . VAL A 1 167 ? 40.448 -17.919 29.657 1.00 30.72 167 VAL A C 1
ATOM 1267 O O . VAL A 1 167 ? 41.395 -18.683 29.891 1.00 37.40 167 VAL A O 1
ATOM 1271 N N . GLY A 1 168 ? 40.243 -17.345 28.471 1.00 28.58 168 GLY A N 1
ATOM 1272 C CA . GLY A 1 168 ? 41.183 -17.446 27.379 1.00 25.91 168 GLY A CA 1
ATOM 1273 C C . GLY A 1 168 ? 41.579 -16.050 26.937 1.00 33.07 168 GLY A C 1
ATOM 1274 O O . GLY A 1 168 ? 41.079 -15.055 27.466 1.00 33.13 168 GLY A O 1
ATOM 1275 N N . TYR A 1 169 ? 42.491 -15.990 25.961 1.00 41.42 169 TYR A N 1
ATOM 1276 C CA . TYR A 1 169 ? 42.989 -14.703 25.469 1.00 53.76 169 TYR A CA 1
ATOM 1277 C C . TYR A 1 169 ? 43.347 -14.818 23.994 1.00 44.76 169 TYR A C 1
ATOM 1278 O O . TYR A 1 169 ? 43.581 -15.909 23.478 1.00 54.38 169 TYR A O 1
ATOM 1287 N N . TYR A 1 170 ? 43.398 -13.670 23.326 1.00 57.45 170 TYR A N 1
ATOM 1288 C CA . TYR A 1 170 ? 43.975 -13.571 21.991 1.00 43.56 170 TYR A CA 1
ATOM 1289 C C . TYR A 1 170 ? 44.644 -12.224 21.750 1.00 54.30 170 TYR A C 1
ATOM 1290 O O . TYR A 1 170 ? 45.081 -11.558 22.693 1.00 66.22 170 TYR A O 1
ATOM 1299 N N . MET B 1 13 ? 47.124 -29.059 17.393 1.00 66.31 13 MET B N 1
ATOM 1300 C CA . MET B 1 13 ? 45.959 -28.379 17.921 1.00 57.80 13 MET B CA 1
ATOM 1301 C C . MET B 1 13 ? 46.364 -27.015 18.457 1.00 64.46 13 MET B C 1
ATOM 1302 O O . MET B 1 13 ? 46.592 -26.834 19.661 1.00 65.37 13 MET B O 1
ATOM 1307 N N . LYS B 1 14 ? 46.497 -26.070 17.533 1.00 55.49 14 LYS B N 1
ATOM 1308 C CA . LYS B 1 14 ? 46.556 -24.652 17.845 1.00 71.78 14 LYS B CA 1
ATOM 1309 C C . LYS B 1 14 ? 45.220 -24.038 17.430 1.00 58.10 14 LYS B C 1
ATOM 1310 O O . LYS B 1 14 ? 44.823 -24.125 16.261 1.00 49.06 14 LYS B O 1
ATOM 1316 N N . SER B 1 15 ? 44.516 -23.462 18.403 1.00 54.80 15 SER B N 1
ATOM 1317 C CA . SER B 1 15 ? 43.180 -22.917 18.214 1.00 55.19 15 SER B CA 1
ATOM 1318 C C . SER B 1 15 ? 43.188 -21.444 18.593 1.00 55.49 15 SER B C 1
ATOM 1319 O O . SER B 1 15 ? 43.427 -21.102 19.757 1.00 54.55 15 SER B O 1
ATOM 1322 N N . LEU B 1 16 ? 42.889 -20.585 17.621 1.00 60.95 16 LEU B N 1
ATOM 1323 C CA . LEU B 1 16 ? 42.903 -19.141 17.785 1.00 56.99 16 LEU B CA 1
ATOM 1324 C C . LEU B 1 16 ? 41.498 -18.583 17.951 1.00 49.15 16 LEU B C 1
ATOM 1325 O O . LEU B 1 16 ? 40.526 -19.123 17.419 1.00 48.24 16 LEU B O 1
ATOM 1330 N N . ILE B 1 17 ? 41.409 -17.494 18.706 1.00 49.22 17 ILE B N 1
ATOM 1331 C CA . ILE B 1 17 ? 40.262 -16.600 18.616 1.00 42.57 17 ILE B CA 1
ATOM 1332 C C . ILE B 1 17 ? 40.514 -15.652 17.452 1.00 38.83 17 ILE B C 1
ATOM 1333 O O . ILE B 1 17 ? 41.548 -14.978 17.400 1.00 40.83 17 ILE B O 1
ATOM 1338 N N . LEU B 1 18 ? 39.592 -15.623 16.506 1.00 37.30 18 LEU B N 1
ATOM 1339 C CA . LEU B 1 18 ? 39.697 -14.723 15.366 1.00 35.82 18 LEU B CA 1
ATOM 1340 C C . LEU B 1 18 ? 39.201 -13.336 15.755 1.00 38.55 18 LEU B C 1
ATOM 1341 O O . LEU B 1 18 ? 38.081 -13.205 16.265 1.00 31.68 18 LEU B O 1
ATOM 1346 N N . PRO B 1 19 ? 40.000 -12.293 15.545 1.00 39.05 19 PRO B N 1
ATOM 1347 C CA . PRO B 1 19 ? 39.516 -10.939 15.812 1.00 43.40 19 PRO B CA 1
ATOM 1348 C C . PRO B 1 19 ? 38.302 -10.635 14.965 1.00 33.47 19 PRO B C 1
ATOM 1349 O O . PRO B 1 19 ? 38.172 -11.134 13.830 1.00 38.87 19 PRO B O 1
ATOM 1353 N N . PRO B 1 20 ? 37.387 -9.807 15.461 1.00 36.49 20 PRO B N 1
ATOM 1354 C CA . PRO B 1 20 ? 36.113 -9.632 14.754 1.00 33.08 20 PRO B CA 1
ATOM 1355 C C . PRO B 1 20 ? 36.279 -9.083 13.353 1.00 38.44 20 PRO B C 1
ATOM 1356 O O . PRO B 1 20 ? 35.379 -9.265 12.525 1.00 39.09 20 PRO B O 1
ATOM 1360 N N . ASN B 1 21 ? 37.400 -8.435 13.040 1.00 27.98 21 ASN B N 1
ATOM 1361 C CA . ASN B 1 21 ? 37.592 -7.923 11.693 1.00 31.28 21 ASN B CA 1
ATOM 1362 C C . ASN B 1 21 ? 38.697 -8.639 10.934 1.00 33.97 21 ASN B C 1
ATOM 1363 O O . ASN B 1 21 ? 39.115 -8.156 9.877 1.00 36.94 21 ASN B O 1
ATOM 1368 N N . GLU B 1 22 ? 39.160 -9.789 11.413 1.00 36.67 22 GLU B N 1
ATOM 1369 C CA . GLU B 1 22 ? 39.996 -10.623 10.561 1.00 35.87 22 GLU B CA 1
ATOM 1370 C C . GLU B 1 22 ? 39.145 -11.281 9.483 1.00 36.31 22 GLU B C 1
ATOM 1371 O O . GLU B 1 22 ? 38.145 -11.947 9.784 1.00 37.06 22 GLU B O 1
ATOM 1377 N N . PHE B 1 23 ? 39.529 -11.082 8.226 1.00 28.08 23 PHE B N 1
ATOM 1378 C CA . PHE B 1 23 ? 38.842 -11.727 7.115 1.00 29.76 23 PHE B CA 1
ATOM 1379 C C . PHE B 1 23 ? 39.207 -13.202 7.058 1.00 38.79 23 PHE B C 1
ATOM 1380 O O . PHE B 1 23 ? 40.294 -13.613 7.474 1.00 38.33 23 PHE B O 1
ATOM 1388 N N . LEU B 1 24 ? 38.278 -14.001 6.527 1.00 37.64 24 LEU B N 1
ATOM 1389 C CA . LEU B 1 24 ? 38.392 -15.453 6.512 1.00 36.71 24 LEU B CA 1
ATOM 1390 C C . LEU B 1 24 ? 39.055 -15.991 5.242 1.00 39.64 24 LEU B C 1
ATOM 1391 O O . LEU B 1 24 ? 38.757 -17.121 4.826 1.00 40.94 24 LEU B O 1
ATOM 1396 N N . ASP B 1 25 ? 39.958 -15.226 4.624 1.00 39.10 25 ASP B N 1
ATOM 1397 C CA . ASP B 1 25 ? 40.549 -15.650 3.354 1.00 40.54 25 ASP B CA 1
ATOM 1398 C C . ASP B 1 25 ? 41.272 -16.982 3.495 1.00 31.78 25 ASP B C 1
ATOM 1399 O O . ASP B 1 25 ? 41.127 -17.865 2.643 1.00 43.77 25 ASP B O 1
ATOM 1404 N N . HIS B 1 26 ? 42.009 -17.169 4.588 1.00 32.69 26 HIS B N 1
ATOM 1405 C CA . HIS B 1 26 ? 42.783 -18.383 4.821 1.00 39.55 26 HIS B CA 1
ATOM 1406 C C . HIS B 1 26 ? 42.010 -19.485 5.557 1.00 41.60 26 HIS B C 1
ATOM 1407 O O . HIS B 1 26 ? 42.638 -20.353 6.171 1.00 41.53 26 HIS B O 1
ATOM 1414 N N . TYR B 1 27 ? 40.679 -19.492 5.507 1.00 33.57 27 TYR B N 1
ATOM 1415 C CA . TYR B 1 27 ? 39.921 -20.499 6.239 1.00 31.73 27 TYR B CA 1
ATOM 1416 C C . TYR B 1 27 ? 38.784 -21.053 5.386 1.00 32.79 27 TYR B C 1
ATOM 1417 O O . TYR B 1 27 ? 38.315 -20.424 4.430 1.00 36.46 27 TYR B O 1
ATOM 1426 N N . ILE B 1 28 ? 38.344 -22.255 5.747 1.00 28.72 28 ILE B N 1
ATOM 1427 C CA . ILE B 1 28 ? 37.115 -22.820 5.211 1.00 32.37 28 ILE B CA 1
ATOM 1428 C C . ILE B 1 28 ? 36.214 -23.160 6.387 1.00 25.68 28 ILE B C 1
ATOM 1429 O O . ILE B 1 28 ? 36.682 -23.391 7.506 1.00 24.97 28 ILE B O 1
ATOM 1434 N N . LEU B 1 29 ? 34.908 -23.152 6.143 1.00 29.88 29 LEU B N 1
ATOM 1435 C CA . LEU B 1 29 ? 33.960 -23.522 7.192 1.00 27.79 29 LEU B CA 1
ATOM 1436 C C . LEU B 1 29 ? 34.034 -25.026 7.428 1.00 27.87 29 LEU B C 1
ATOM 1437 O O . LEU B 1 29 ? 33.917 -25.805 6.477 1.00 42.17 29 LEU B O 1
ATOM 1442 N N . ASN B 1 30 ? 34.269 -25.444 8.677 1.00 29.22 30 ASN B N 1
ATOM 1443 C CA . ASN B 1 30 ? 34.330 -26.882 8.969 1.00 33.56 30 ASN B CA 1
ATOM 1444 C C . ASN B 1 30 ? 33.019 -27.584 8.613 1.00 43.62 30 ASN B C 1
ATOM 1445 O O . ASN B 1 30 ? 33.029 -28.668 8.018 1.00 36.24 30 ASN B O 1
ATOM 1450 N N . ALA B 1 31 ? 31.881 -26.978 8.970 1.00 29.99 31 ALA B N 1
ATOM 1451 C CA . ALA B 1 31 ? 30.581 -27.563 8.653 1.00 30.28 31 ALA B CA 1
ATOM 1452 C C . ALA B 1 31 ? 30.465 -27.901 7.176 1.00 36.76 31 ALA B C 1
ATOM 1453 O O . ALA B 1 31 ? 29.860 -28.910 6.810 1.00 45.82 31 ALA B O 1
ATOM 1455 N N . GLU B 1 32 ? 31.024 -27.066 6.307 1.00 35.37 32 GLU B N 1
ATOM 1456 C CA . GLU B 1 32 ? 30.896 -27.356 4.885 1.00 41.38 32 GLU B CA 1
ATOM 1457 C C . GLU B 1 32 ? 31.943 -28.359 4.448 1.00 41.36 32 GLU B C 1
ATOM 1458 O O . GLU B 1 32 ? 31.650 -29.255 3.651 1.00 40.43 32 GLU B O 1
ATOM 1464 N N . PHE B 1 33 ? 33.162 -28.232 4.975 1.00 41.50 33 PHE B N 1
ATOM 1465 C CA . PHE B 1 33 ? 34.259 -29.084 4.528 1.00 43.27 33 PHE B CA 1
ATOM 1466 C C . PHE B 1 33 ? 33.989 -30.545 4.861 1.00 46.55 33 PHE B C 1
ATOM 1467 O O . PHE B 1 33 ? 34.161 -31.425 4.013 1.00 38.98 33 PHE B O 1
ATOM 1475 N N . HIS B 1 34 ? 33.564 -30.823 6.096 1.00 47.05 34 HIS B N 1
ATOM 1476 C CA . HIS B 1 34 ? 33.467 -32.209 6.531 1.00 40.38 34 HIS B CA 1
ATOM 1477 C C . HIS B 1 34 ? 32.314 -32.952 5.881 1.00 49.28 34 HIS B C 1
ATOM 1478 O O . HIS B 1 34 ? 32.231 -34.171 6.044 1.00 58.71 34 HIS B O 1
ATOM 1485 N N . ARG B 1 35 ? 31.487 -32.241 5.131 1.00 50.98 35 ARG B N 1
ATOM 1486 C CA . ARG B 1 35 ? 30.421 -32.822 4.347 1.00 41.57 35 ARG B CA 1
ATOM 1487 C C . ARG B 1 35 ? 30.964 -33.220 2.985 1.00 43.07 35 ARG B C 1
ATOM 1488 O O . ARG B 1 35 ? 30.680 -34.265 2.516 1.00 77.21 35 ARG B O 1
ATOM 1496 N N . PHE B 1 36 ? 31.768 -32.388 2.357 1.00 48.32 36 PHE B N 1
ATOM 1497 C CA . PHE B 1 36 ? 32.366 -32.688 1.101 1.00 45.23 36 PHE B CA 1
ATOM 1498 C C . PHE B 1 36 ? 33.323 -33.832 1.285 1.00 49.06 36 PHE B C 1
ATOM 1499 O O . PHE B 1 36 ? 33.667 -34.497 0.355 1.00 52.04 36 PHE B O 1
ATOM 1507 N N . ALA B 1 37 ? 33.800 -34.017 2.491 1.00 45.62 37 ALA B N 1
ATOM 1508 C CA . ALA B 1 37 ? 34.725 -35.078 2.775 1.00 59.90 37 ALA B CA 1
ATOM 1509 C C . ALA B 1 37 ? 34.090 -36.301 3.414 1.00 55.32 37 ALA B C 1
ATOM 1510 O O . ALA B 1 37 ? 34.702 -37.335 3.518 1.00 66.44 37 ALA B O 1
ATOM 1512 N N . GLY B 1 38 ? 32.829 -36.175 3.815 1.00 51.23 38 GLY B N 1
ATOM 1513 C CA . GLY B 1 38 ? 32.137 -37.285 4.444 1.00 66.15 38 GLY B CA 1
ATOM 1514 C C . GLY B 1 38 ? 32.869 -37.743 5.690 1.00 64.94 38 GLY B C 1
ATOM 1515 O O . GLY B 1 38 ? 32.999 -38.939 5.952 1.00 59.30 38 GLY B O 1
ATOM 1516 N N . ILE B 1 39 ? 33.350 -36.771 6.458 1.00 43.80 39 ILE B N 1
ATOM 1517 C CA . ILE B 1 39 ? 34.087 -37.031 7.689 1.00 39.13 39 ILE B CA 1
ATOM 1518 C C . ILE B 1 39 ? 33.313 -36.487 8.884 1.00 48.15 39 ILE B C 1
ATOM 1519 O O . ILE B 1 39 ? 32.486 -35.587 8.739 1.00 44.90 39 ILE B O 1
ATOM 1524 N N . SER B 1 40 ? 33.579 -37.040 10.063 1.00 53.81 40 SER B N 1
ATOM 1525 C CA . SER B 1 40 ? 32.883 -36.619 11.274 1.00 52.45 40 SER B CA 1
ATOM 1526 C C . SER B 1 40 ? 33.123 -35.146 11.586 1.00 57.68 40 SER B C 1
ATOM 1527 O O . SER B 1 40 ? 34.230 -34.632 11.431 1.00 53.90 40 SER B O 1
ATOM 1530 N N . LYS B 1 41 ? 32.061 -34.477 12.025 1.00 54.29 41 LYS B N 1
ATOM 1531 C CA . LYS B 1 41 ? 32.101 -33.079 12.351 1.00 49.54 41 LYS B CA 1
ATOM 1532 C C . LYS B 1 41 ? 33.267 -32.776 13.229 1.00 47.86 41 LYS B C 1
ATOM 1533 O O . LYS B 1 41 ? 33.766 -31.696 13.224 1.00 49.99 41 LYS B O 1
ATOM 1539 N N . ASN B 1 42 ? 33.670 -33.737 14.020 1.00 51.39 42 ASN B N 1
ATOM 1540 C CA . ASN B 1 42 ? 34.806 -33.552 14.914 1.00 40.72 42 ASN B CA 1
ATOM 1541 C C . ASN B 1 42 ? 36.059 -34.276 14.449 1.00 46.89 42 ASN B C 1
ATOM 1542 O O . ASN B 1 42 ? 37.003 -34.405 15.235 1.00 51.54 42 ASN B O 1
ATOM 1547 N N . ALA B 1 43 ? 36.078 -34.770 13.209 1.00 38.16 43 ALA B N 1
ATOM 1548 C CA . ALA B 1 43 ? 37.283 -35.407 12.684 1.00 39.10 43 ALA B CA 1
ATOM 1549 C C . ALA B 1 43 ? 38.500 -34.521 12.895 1.00 39.70 43 ALA B C 1
ATOM 1550 O O . ALA B 1 43 ? 39.515 -34.961 13.446 1.00 45.88 43 ALA B O 1
ATOM 1552 N N . TYR B 1 44 ? 38.396 -33.247 12.492 1.00 56.08 44 TYR B N 1
ATOM 1553 C CA . TYR B 1 44 ? 39.518 -32.314 12.579 1.00 48.13 44 TYR B CA 1
ATOM 1554 C C . TYR B 1 44 ? 40.202 -32.355 13.946 1.00 45.24 44 TYR B C 1
ATOM 1555 O O . TYR B 1 44 ? 41.404 -32.106 14.041 1.00 48.15 44 TYR B O 1
ATOM 1564 N N . LYS B 1 45 ? 39.469 -32.692 15.011 1.00 45.99 45 LYS B N 1
ATOM 1565 C CA . LYS B 1 45 ? 40.077 -32.692 16.342 1.00 47.69 45 LYS B CA 1
ATOM 1566 C C . LYS B 1 45 ? 41.203 -33.709 16.467 1.00 55.23 45 LYS B C 1
ATOM 1567 O O . LYS B 1 45 ? 42.114 -33.516 17.278 1.00 65.25 45 LYS B O 1
ATOM 1573 N N . PHE B 1 46 ? 41.176 -34.783 15.673 1.00 51.20 46 PHE B N 1
ATOM 1574 C CA . PHE B 1 46 ? 42.114 -35.891 15.831 1.00 48.07 46 PHE B CA 1
ATOM 1575 C C . PHE B 1 46 ? 43.184 -35.928 14.752 1.00 49.94 46 PHE B C 1
ATOM 1576 O O . PHE B 1 46 ? 43.973 -36.874 14.718 1.00 73.34 46 PHE B O 1
ATOM 1584 N N . TRP B 1 47 ? 43.246 -34.908 13.930 1.00 51.05 47 TRP B N 1
ATOM 1585 C CA . TRP B 1 47 ? 44.278 -34.841 12.948 1.00 53.88 47 TRP B CA 1
ATOM 1586 C C . TRP B 1 47 ? 45.376 -34.256 13.724 1.00 69.86 47 TRP B C 1
ATOM 1587 O O . TRP B 1 47 ? 45.126 -33.611 14.720 1.00 74.89 47 TRP B O 1
ATOM 1598 N N . LYS B 1 48 ? 46.597 -34.439 13.268 1.00 67.22 48 LYS B N 1
ATOM 1599 C CA . LYS B 1 48 ? 47.691 -33.824 13.944 1.00 52.64 48 LYS B CA 1
ATOM 1600 C C . LYS B 1 48 ? 47.990 -32.623 13.136 1.00 73.86 48 LYS B C 1
ATOM 1601 O O . LYS B 1 48 ? 47.839 -32.620 11.937 1.00 92.07 48 LYS B O 1
ATOM 1607 N N . ASN B 1 49 ? 48.439 -31.589 13.802 1.00 65.55 49 ASN B N 1
ATOM 1608 C CA . ASN B 1 49 ? 48.708 -30.351 13.125 1.00 68.48 49 ASN B CA 1
ATOM 1609 C C . ASN B 1 49 ? 47.512 -29.540 12.669 1.00 69.63 49 ASN B C 1
ATOM 1610 O O . ASN B 1 49 ? 47.534 -28.967 11.610 1.00 79.67 49 ASN B O 1
ATOM 1615 N N . VAL B 1 50 ? 46.460 -29.480 13.462 1.00 51.70 50 VAL B N 1
ATOM 1616 C CA . VAL B 1 50 ? 45.353 -28.675 13.046 1.00 59.71 50 VAL B CA 1
ATOM 1617 C C . VAL B 1 50 ? 45.364 -27.299 13.597 1.00 57.42 50 VAL B C 1
ATOM 1618 O O . VAL B 1 50 ? 45.609 -27.107 14.746 1.00 57.37 50 VAL B O 1
ATOM 1622 N N . GLU B 1 51 ? 45.089 -26.342 12.746 1.00 53.29 51 GLU B N 1
ATOM 1623 C CA . GLU B 1 51 ? 44.919 -24.962 13.164 1.00 51.99 51 GLU B CA 1
ATOM 1624 C C . GLU B 1 51 ? 43.477 -24.601 12.875 1.00 37.74 51 GLU B C 1
ATOM 1625 O O . GLU B 1 51 ? 43.053 -24.627 11.716 1.00 37.20 51 GLU B O 1
ATOM 1631 N N . ILE B 1 52 ? 42.725 -24.307 13.925 1.00 36.99 52 ILE B N 1
ATOM 1632 C CA . ILE B 1 52 ? 41.345 -23.868 13.796 1.00 40.74 52 ILE B CA 1
ATOM 1633 C C . ILE B 1 52 ? 41.227 -22.449 14.327 1.00 48.78 52 ILE B C 1
ATOM 1634 O O . ILE B 1 52 ? 42.016 -22.003 15.168 1.00 47.08 52 ILE B O 1
ATOM 1639 N N . GLY B 1 53 ? 40.224 -21.743 13.825 1.00 39.78 53 GLY B N 1
ATOM 1640 C CA . GLY B 1 53 ? 39.858 -20.456 14.368 1.00 31.58 53 GLY B CA 1
ATOM 1641 C C . GLY B 1 53 ? 38.371 -20.399 14.643 1.00 37.79 53 GLY B C 1
ATOM 1642 O O . GLY B 1 53 ? 37.568 -21.043 13.969 1.00 33.25 53 GLY B O 1
ATOM 1643 N N . ARG B 1 54 ? 38.019 -19.613 15.663 1.00 30.69 54 ARG B N 1
ATOM 1644 C CA . ARG B 1 54 ? 36.646 -19.294 16.017 1.00 32.14 54 ARG B CA 1
ATOM 1645 C C . ARG B 1 54 ? 36.587 -17.830 16.439 1.00 34.25 54 ARG B C 1
ATOM 1646 O O . ARG B 1 54 ? 37.519 -17.319 17.065 1.00 31.39 54 ARG B O 1
ATOM 1654 N N . TYR B 1 55 ? 35.508 -17.149 16.070 1.00 25.42 55 TYR B N 1
ATOM 1655 C CA . TYR B 1 55 ? 35.245 -15.830 16.623 1.00 27.28 55 TYR B CA 1
ATOM 1656 C C . TYR B 1 55 ? 34.805 -15.958 18.074 1.00 35.46 55 TYR B C 1
ATOM 1657 O O . TYR B 1 55 ? 34.182 -16.947 18.470 1.00 34.48 55 TYR B O 1
ATOM 1666 N N . GLN B 1 56 ? 35.124 -14.935 18.864 1.00 34.07 56 GLN B N 1
ATOM 1667 C CA . GLN B 1 56 ? 34.876 -14.987 20.298 1.00 33.90 56 GLN B CA 1
ATOM 1668 C C . GLN B 1 56 ? 33.402 -15.242 20.593 1.00 43.48 56 GLN B C 1
ATOM 1669 O O . GLN B 1 56 ? 32.512 -14.747 19.891 1.00 33.39 56 GLN B O 1
ATOM 1675 N N . GLY B 1 57 ? 33.150 -16.041 21.630 1.00 50.39 57 GLY B N 1
ATOM 1676 C CA . GLY B 1 57 ? 31.793 -16.382 22.023 1.00 40.50 57 GLY B CA 1
ATOM 1677 C C . GLY B 1 57 ? 31.040 -17.246 21.033 1.00 38.43 57 GLY B C 1
ATOM 1678 O O . GLY B 1 57 ? 29.813 -17.171 20.975 1.00 49.99 57 GLY B O 1
ATOM 1679 N N . THR B 1 58 ? 31.738 -18.100 20.286 1.00 47.29 58 THR B N 1
ATOM 1680 C CA . THR B 1 58 ? 31.155 -18.831 19.170 1.00 33.26 58 THR B CA 1
ATOM 1681 C C . THR B 1 58 ? 31.846 -20.175 19.038 1.00 36.22 58 THR B C 1
ATOM 1682 O O . THR B 1 58 ? 33.042 -20.282 19.312 1.00 56.13 58 THR B O 1
ATOM 1686 N N . ARG B 1 59 ? 31.097 -21.205 18.637 1.00 39.02 59 ARG B N 1
ATOM 1687 C CA . ARG B 1 59 ? 31.699 -22.503 18.342 1.00 48.01 59 ARG B CA 1
ATOM 1688 C C . ARG B 1 59 ? 31.750 -22.807 16.858 1.00 35.14 59 ARG B C 1
ATOM 1689 O O . ARG B 1 59 ? 31.947 -23.968 16.496 1.00 48.93 59 ARG B O 1
ATOM 1697 N N . ILE B 1 60 ? 31.479 -21.835 15.994 1.00 36.31 60 ILE B N 1
ATOM 1698 C CA . ILE B 1 60 ? 31.482 -22.087 14.553 1.00 30.82 60 ILE B CA 1
ATOM 1699 C C . ILE B 1 60 ? 32.936 -22.246 14.123 1.00 29.30 60 ILE B C 1
ATOM 1700 O O . ILE B 1 60 ? 33.698 -21.276 14.145 1.00 40.45 60 ILE B O 1
ATOM 1705 N N . ILE B 1 61 ? 33.334 -23.461 13.752 1.00 27.66 61 ILE B N 1
ATOM 1706 C CA . ILE B 1 61 ? 34.746 -23.790 13.604 1.00 33.89 61 ILE B CA 1
ATOM 1707 C C . ILE B 1 61 ? 35.201 -23.516 12.181 1.00 34.60 61 ILE B C 1
ATOM 1708 O O . ILE B 1 61 ? 34.559 -23.939 11.211 1.00 31.19 61 ILE B O 1
ATOM 1713 N N . PHE B 1 62 ? 36.312 -22.799 12.062 1.00 31.94 62 PHE B N 1
ATOM 1714 C CA . PHE B 1 62 ? 36.982 -22.592 10.792 1.00 36.56 62 PHE B CA 1
ATOM 1715 C C . PHE B 1 62 ? 38.292 -23.360 10.784 1.00 36.50 62 PHE B C 1
ATOM 1716 O O . PHE B 1 62 ? 38.983 -23.449 11.804 1.00 37.05 62 PHE B O 1
ATOM 1724 N N . LEU B 1 63 ? 38.602 -23.968 9.651 1.00 30.24 63 LEU B N 1
ATOM 1725 C CA . LEU B 1 63 ? 39.841 -24.705 9.487 1.00 31.33 63 LEU B CA 1
ATOM 1726 C C . LEU B 1 63 ? 40.775 -23.848 8.660 1.00 34.38 63 LEU B C 1
ATOM 1727 O O . LEU B 1 63 ? 40.368 -23.308 7.625 1.00 33.54 63 LEU B O 1
ATOM 1732 N N . HIS B 1 64 ? 42.010 -23.698 9.126 1.00 31.07 64 HIS B N 1
ATOM 1733 C CA . HIS B 1 64 ? 43.007 -23.028 8.306 1.00 32.24 64 HIS B CA 1
ATOM 1734 C C . HIS B 1 64 ? 43.330 -23.890 7.097 1.00 37.29 64 HIS B C 1
ATOM 1735 O O . HIS B 1 64 ? 43.421 -25.117 7.205 1.00 41.63 64 HIS B O 1
ATOM 1742 N N . ARG B 1 65 ? 43.521 -23.249 5.939 1.00 41.19 65 ARG B N 1
ATOM 1743 C CA . ARG B 1 65 ? 43.712 -24.020 4.715 1.00 37.18 65 ARG B CA 1
ATOM 1744 C C . ARG B 1 65 ? 45.060 -24.739 4.668 1.00 45.17 65 ARG B C 1
ATOM 1745 O O . ARG B 1 65 ? 45.195 -25.721 3.924 1.00 50.94 65 ARG B O 1
ATOM 1753 N N . ASN B 1 66 ? 46.057 -24.311 5.450 1.00 49.77 66 ASN B N 1
ATOM 1754 C CA . ASN B 1 66 ? 47.366 -24.948 5.312 1.00 64.62 66 ASN B CA 1
ATOM 1755 C C . ASN B 1 66 ? 47.372 -26.357 5.896 1.00 60.24 66 ASN B C 1
ATOM 1756 O O . ASN B 1 66 ? 48.115 -27.223 5.417 1.00 77.10 66 ASN B O 1
ATOM 1761 N N . CYS B 1 67 ? 46.514 -26.609 6.888 1.00 54.31 67 CYS B N 1
ATOM 1762 C CA . CYS B 1 67 ? 46.525 -27.849 7.646 1.00 53.76 67 CYS B CA 1
ATOM 1763 C C . CYS B 1 67 ? 45.650 -28.941 7.041 1.00 52.75 67 CYS B C 1
ATOM 1764 O O . CYS B 1 67 ? 45.672 -30.073 7.544 1.00 62.05 67 CYS B O 1
ATOM 1767 N N . ILE B 1 68 ? 44.881 -28.641 5.991 1.00 56.52 68 ILE B N 1
ATOM 1768 C CA . ILE B 1 68 ? 44.083 -29.675 5.342 1.00 56.27 68 ILE B CA 1
ATOM 1769 C C . ILE B 1 68 ? 45.009 -30.746 4.787 1.00 57.24 68 ILE B C 1
ATOM 1770 O O . ILE B 1 68 ? 45.968 -30.447 4.064 1.00 61.39 68 ILE B O 1
ATOM 1775 N N . LEU B 1 69 ? 44.736 -31.999 5.147 1.00 70.62 69 LEU B N 1
ATOM 1776 C CA . LEU B 1 69 ? 45.539 -33.125 4.686 1.00 58.51 69 LEU B CA 1
ATOM 1777 C C . LEU B 1 69 ? 45.462 -33.259 3.170 1.00 59.59 69 LEU B C 1
ATOM 1778 O O . LEU B 1 69 ? 44.478 -32.871 2.536 1.00 65.63 69 LEU B O 1
ATOM 1783 N N . GLU B 1 70 ? 46.524 -33.814 2.584 1.00 77.91 70 GLU B N 1
ATOM 1784 C CA . GLU B 1 70 ? 46.520 -34.040 1.143 1.00 75.32 70 GLU B CA 1
ATOM 1785 C C . GLU B 1 70 ? 45.401 -34.992 0.736 1.00 75.36 70 GLU B C 1
ATOM 1786 O O . GLU B 1 70 ? 44.835 -34.863 -0.357 1.00 68.00 70 GLU B O 1
ATOM 1792 N N . LYS B 1 71 ? 45.054 -35.933 1.615 1.00 70.61 71 LYS B N 1
ATOM 1793 C CA . LYS B 1 71 ? 43.938 -36.837 1.363 1.00 56.25 71 LYS B CA 1
ATOM 1794 C C . LYS B 1 71 ? 42.633 -36.092 1.094 1.00 71.32 71 LYS B C 1
ATOM 1795 O O . LYS B 1 71 ? 41.795 -36.571 0.319 1.00 71.39 71 LYS B O 1
ATOM 1801 N N . HIS B 1 72 ? 42.437 -34.925 1.715 1.00 68.72 72 HIS B N 1
ATOM 1802 C CA . HIS B 1 72 ? 41.166 -34.216 1.652 1.00 55.32 72 HIS B CA 1
ATOM 1803 C C . HIS B 1 72 ? 41.199 -33.006 0.719 1.00 58.20 72 HIS B C 1
ATOM 1804 O O . HIS B 1 72 ? 40.363 -32.106 0.851 1.00 51.98 72 HIS B O 1
ATOM 1811 N N . GLN B 1 73 ? 42.131 -32.976 -0.234 1.00 54.47 73 GLN B N 1
ATOM 1812 C CA . GLN B 1 73 ? 42.227 -31.823 -1.123 1.00 52.53 73 GLN B CA 1
ATOM 1813 C C . GLN B 1 73 ? 41.012 -31.726 -2.035 1.00 51.85 73 GLN B C 1
ATOM 1814 O O . GLN B 1 73 ? 40.546 -30.622 -2.345 1.00 58.69 73 GLN B O 1
ATOM 1820 N N . GLN B 1 74 ? 40.498 -32.871 -2.487 1.00 69.59 74 GLN B N 1
ATOM 1821 C CA . GLN B 1 74 ? 39.273 -32.884 -3.279 1.00 66.95 74 GLN B CA 1
ATOM 1822 C C . GLN B 1 74 ? 38.172 -32.085 -2.597 1.00 62.72 74 GLN B C 1
ATOM 1823 O O . GLN B 1 74 ? 37.470 -31.294 -3.236 1.00 64.78 74 GLN B O 1
ATOM 1829 N N . ALA B 1 75 ? 38.016 -32.274 -1.288 1.00 68.30 75 ALA B N 1
ATOM 1830 C CA . ALA B 1 75 ? 36.965 -31.575 -0.563 1.00 57.02 75 ALA B CA 1
ATOM 1831 C C . ALA B 1 75 ? 37.323 -30.111 -0.335 1.00 51.07 75 ALA B C 1
ATOM 1832 O O . ALA B 1 75 ? 36.439 -29.248 -0.365 1.00 55.85 75 ALA B O 1
ATOM 1834 N N . LEU B 1 76 ? 38.607 -29.809 -0.130 1.00 54.90 76 LEU B N 1
ATOM 1835 C CA . LEU B 1 76 ? 39.036 -28.419 0.001 1.00 50.87 76 LEU B CA 1
ATOM 1836 C C . LEU B 1 76 ? 38.635 -27.580 -1.215 1.00 65.06 76 LEU B C 1
ATOM 1837 O O . LEU B 1 76 ? 38.132 -26.458 -1.063 1.00 58.45 76 LEU B O 1
ATOM 1842 N N . ARG B 1 77 ? 38.836 -28.104 -2.432 1.00 55.41 77 ARG B N 1
ATOM 1843 C CA . ARG B 1 77 ? 38.545 -27.309 -3.625 1.00 52.34 77 ARG B CA 1
ATOM 1844 C C . ARG B 1 77 ? 37.053 -27.083 -3.837 1.00 50.79 77 ARG B C 1
ATOM 1845 O O . ARG B 1 77 ? 36.674 -26.131 -4.524 1.00 54.15 77 ARG B O 1
ATOM 1853 N N . GLN B 1 78 ? 36.201 -27.929 -3.269 1.00 54.86 78 GLN B N 1
ATOM 1854 C CA . GLN B 1 78 ? 34.761 -27.747 -3.410 1.00 52.90 78 GLN B CA 1
ATOM 1855 C C . GLN B 1 78 ? 34.200 -26.703 -2.451 1.00 57.55 78 GLN B C 1
ATOM 1856 O O . GLN B 1 78 ? 33.045 -26.296 -2.613 1.00 42.59 78 GLN B O 1
ATOM 1862 N N . CYS B 1 79 ? 34.976 -26.273 -1.456 1.00 49.52 79 CYS B N 1
ATOM 1863 C CA . CYS B 1 79 ? 34.446 -25.398 -0.422 1.00 51.34 79 CYS B CA 1
ATOM 1864 C C . CYS B 1 79 ? 34.257 -23.973 -0.937 1.00 54.54 79 CYS B C 1
ATOM 1865 O O . CYS B 1 79 ? 34.931 -23.520 -1.873 1.00 55.17 79 CYS B O 1
ATOM 1868 N N . SER B 1 80 ? 33.342 -23.253 -0.287 1.00 42.04 80 SER B N 1
ATOM 1869 C CA . SER B 1 80 ? 33.136 -21.843 -0.603 1.00 45.10 80 SER B CA 1
ATOM 1870 C C . SER B 1 80 ? 34.311 -20.991 -0.120 1.00 45.14 80 SER B C 1
ATOM 1871 O O . SER B 1 80 ? 34.775 -21.131 1.016 1.00 42.09 80 SER B O 1
ATOM 1874 N N . GLY B 1 81 ? 34.793 -20.102 -0.986 1.00 40.08 81 GLY B N 1
ATOM 1875 C CA . GLY B 1 81 ? 35.777 -19.129 -0.557 1.00 32.77 81 GLY B CA 1
ATOM 1876 C C . GLY B 1 81 ? 35.167 -18.082 0.359 1.00 44.82 81 GLY B C 1
ATOM 1877 O O . GLY B 1 81 ? 33.981 -17.744 0.272 1.00 28.48 81 GLY B O 1
ATOM 1878 N N . LEU B 1 82 ? 35.992 -17.564 1.268 1.00 36.46 82 LEU B N 1
ATOM 1879 C CA . LEU B 1 82 ? 35.499 -16.615 2.261 1.00 48.59 82 LEU B CA 1
ATOM 1880 C C . LEU B 1 82 ? 36.318 -15.325 2.268 1.00 41.89 82 LEU B C 1
ATOM 1881 O O . LEU B 1 82 ? 36.473 -14.685 3.309 1.00 40.82 82 LEU B O 1
ATOM 1886 N N . ASN B 1 83 ? 36.815 -14.921 1.102 1.00 33.05 83 ASN B N 1
ATOM 1887 C CA . ASN B 1 83 ? 37.717 -13.783 0.981 1.00 43.19 83 ASN B CA 1
ATOM 1888 C C . ASN B 1 83 ? 37.007 -12.489 1.338 1.00 44.80 83 ASN B C 1
ATOM 1889 O O . ASN B 1 83 ? 35.974 -12.153 0.747 1.00 46.35 83 ASN B O 1
ATOM 1894 N N . GLY B 1 84 ? 37.581 -11.750 2.284 1.00 36.54 84 GLY B N 1
ATOM 1895 C CA . GLY B 1 84 ? 36.968 -10.530 2.761 1.00 38.96 84 GLY B CA 1
ATOM 1896 C C . GLY B 1 84 ? 35.758 -10.718 3.649 1.00 39.67 84 GLY B C 1
ATOM 1897 O O . GLY B 1 84 ? 35.131 -9.718 4.023 1.00 29.53 84 GLY B O 1
ATOM 1898 N N . PHE B 1 85 ? 35.400 -11.960 3.993 1.00 35.12 85 PHE B N 1
ATOM 1899 C CA . PHE B 1 85 ? 34.186 -12.237 4.746 1.00 28.21 85 PHE B CA 1
ATOM 1900 C C . PHE B 1 85 ? 34.489 -12.425 6.224 1.00 27.53 85 PHE B C 1
ATOM 1901 O O . PHE B 1 85 ? 35.566 -12.898 6.602 1.00 31.82 85 PHE B O 1
ATOM 1909 N N . VAL B 1 86 ? 33.522 -12.050 7.062 1.00 22.41 86 VAL B N 1
ATOM 1910 C CA . VAL B 1 86 ? 33.552 -12.414 8.475 1.00 26.39 86 VAL B CA 1
ATOM 1911 C C . VAL B 1 86 ? 32.187 -12.962 8.845 1.00 21.33 86 VAL B C 1
ATOM 1912 O O . VAL B 1 86 ? 31.199 -12.759 8.138 1.00 35.14 86 VAL B O 1
ATOM 1916 N N . LEU B 1 87 ? 32.147 -13.681 9.962 1.00 34.83 87 LEU B N 1
ATOM 1917 C CA . LEU B 1 87 ? 30.889 -14.177 10.501 1.00 27.97 87 LEU B CA 1
ATOM 1918 C C . LEU B 1 87 ? 29.928 -13.019 10.767 1.00 27.66 87 LEU B C 1
ATOM 1919 O O . LEU B 1 87 ? 30.311 -12.001 11.354 1.00 22.55 87 LEU B O 1
ATOM 1924 N N . ALA B 1 88 ? 28.680 -13.163 10.305 1.00 25.51 88 ALA B N 1
ATOM 1925 C CA . ALA B 1 88 ? 27.711 -12.074 10.457 1.00 23.80 88 ALA B CA 1
ATOM 1926 C C . ALA B 1 88 ? 27.513 -11.701 11.918 1.00 24.63 88 ALA B C 1
ATOM 1927 O O . ALA B 1 88 ? 27.415 -10.512 12.251 1.00 33.40 88 ALA B O 1
ATOM 1929 N N . SER B 1 89 ? 27.452 -12.694 12.808 1.00 25.20 89 SER B N 1
ATOM 1930 C CA . SER B 1 89 ? 27.313 -12.384 14.234 1.00 31.93 89 SER B CA 1
ATOM 1931 C C . SER B 1 89 ? 28.493 -11.554 14.747 1.00 36.30 89 SER B C 1
ATOM 1932 O O . SER B 1 89 ? 28.300 -10.589 15.497 1.00 30.05 89 SER B O 1
ATOM 1935 N N . ALA B 1 90 ? 29.726 -11.915 14.358 1.00 24.24 90 ALA B N 1
ATOM 1936 C CA . ALA B 1 90 ? 30.886 -11.124 14.767 1.00 26.70 90 ALA B CA 1
ATOM 1937 C C . ALA B 1 90 ? 30.811 -9.702 14.214 1.00 24.68 90 ALA B C 1
ATOM 1938 O O . ALA B 1 90 ? 31.194 -8.743 14.895 1.00 33.82 90 ALA B O 1
ATOM 1940 N N . PHE B 1 91 ? 30.320 -9.544 12.980 1.00 23.54 91 PHE B N 1
ATOM 1941 C CA . PHE B 1 91 ? 30.154 -8.205 12.423 1.00 18.45 91 PHE B CA 1
ATOM 1942 C C . PHE B 1 91 ? 29.216 -7.369 13.281 1.00 24.28 91 PHE B C 1
ATOM 1943 O O . PHE B 1 91 ? 29.454 -6.173 13.481 1.00 33.99 91 PHE B O 1
ATOM 1951 N N . CYS B 1 92 ? 28.159 -7.989 13.823 1.00 24.29 92 CYS B N 1
ATOM 1952 C CA . CYS B 1 92 ? 27.226 -7.251 14.670 1.00 30.26 92 CYS B CA 1
ATOM 1953 C C . CYS B 1 92 ? 27.839 -6.912 16.026 1.00 33.52 92 CYS B C 1
ATOM 1954 O O . CYS B 1 92 ? 27.661 -5.791 16.524 1.00 30.83 92 CYS B O 1
ATOM 1957 N N . SER B 1 93 ? 28.574 -7.852 16.636 1.00 24.01 93 SER B N 1
ATOM 1958 C CA . SER B 1 93 ? 29.313 -7.523 17.858 1.00 40.78 93 SER B CA 1
ATOM 1959 C C . SER B 1 93 ? 30.313 -6.407 17.596 1.00 34.94 93 SER B C 1
ATOM 1960 O O . SER B 1 93 ? 30.353 -5.416 18.324 1.00 33.95 93 SER B O 1
ATOM 1963 N N . PHE B 1 94 ? 31.124 -6.562 16.545 1.00 32.38 94 PHE B N 1
ATOM 1964 C CA . PHE B 1 94 ? 32.119 -5.561 16.182 1.00 34.43 94 PHE B CA 1
ATOM 1965 C C . PHE B 1 94 ? 31.499 -4.170 16.091 1.00 34.69 94 PHE B C 1
ATOM 1966 O O . PHE B 1 94 ? 31.950 -3.233 16.761 1.00 35.25 94 PHE B O 1
ATOM 1974 N N . THR B 1 95 ? 30.424 -4.030 15.309 1.00 26.68 95 THR B N 1
ATOM 1975 C CA . THR B 1 95 ? 29.841 -2.725 15.017 1.00 30.34 95 THR B CA 1
ATOM 1976 C C . THR B 1 95 ? 28.745 -2.311 15.986 1.00 28.67 95 THR B C 1
ATOM 1977 O O . THR B 1 95 ? 28.330 -1.150 15.961 1.00 29.22 95 THR B O 1
ATOM 1981 N N . GLY B 1 96 ? 28.226 -3.225 16.797 1.00 28.84 96 GLY B N 1
ATOM 1982 C CA . GLY B 1 96 ? 27.077 -2.887 17.607 1.00 23.90 96 GLY B CA 1
ATOM 1983 C C . GLY B 1 96 ? 25.771 -2.828 16.853 1.00 26.92 96 GLY B C 1
ATOM 1984 O O . GLY B 1 96 ? 24.763 -2.402 17.420 1.00 42.59 96 GLY B O 1
ATOM 1985 N N . LEU B 1 97 ? 25.758 -3.223 15.587 1.00 33.17 97 LEU B N 1
ATOM 1986 C CA . LEU B 1 97 ? 24.515 -3.293 14.839 1.00 28.01 97 LEU B CA 1
ATOM 1987 C C . LEU B 1 97 ? 23.620 -4.386 15.405 1.00 38.09 97 LEU B C 1
ATOM 1988 O O . LEU B 1 97 ? 24.081 -5.490 15.715 1.00 34.65 97 LEU B O 1
ATOM 1993 N N . ALA B 1 98 ? 22.340 -4.089 15.533 1.00 37.17 98 ALA B N 1
ATOM 1994 C CA . ALA B 1 98 ? 21.401 -5.134 15.923 1.00 38.42 98 ALA B CA 1
ATOM 1995 C C . ALA B 1 98 ? 21.300 -6.176 14.808 1.00 44.68 98 ALA B C 1
ATOM 1996 O O . ALA B 1 98 ? 21.241 -5.815 13.622 1.00 38.60 98 ALA B O 1
ATOM 1998 N N . PRO B 1 99 ? 21.305 -7.465 15.135 1.00 38.21 99 PRO B N 1
ATOM 1999 C CA . PRO B 1 99 ? 21.274 -8.482 14.067 1.00 39.44 99 PRO B CA 1
ATOM 2000 C C . PRO B 1 99 ? 20.007 -8.454 13.211 1.00 41.63 99 PRO B C 1
ATOM 2001 O O . PRO B 1 99 ? 20.052 -8.868 12.040 1.00 37.35 99 PRO B O 1
ATOM 2005 N N . SER B 1 100 ? 18.884 -7.973 13.757 1.00 38.57 100 SER B N 1
ATOM 2006 C CA . SER B 1 100 ? 17.676 -7.774 12.953 1.00 36.04 100 SER B CA 1
ATOM 2007 C C . SER B 1 100 ? 17.966 -7.086 11.628 1.00 50.65 100 SER B C 1
ATOM 2008 O O . SER B 1 100 ? 17.361 -7.440 10.607 1.00 52.55 100 SER B O 1
ATOM 2011 N N . HIS B 1 101 ? 18.904 -6.127 11.618 1.00 45.12 101 HIS B N 1
ATOM 2012 C CA . HIS B 1 101 ? 19.237 -5.406 10.391 1.00 34.30 101 HIS B CA 1
ATOM 2013 C C . HIS B 1 101 ? 19.724 -6.328 9.288 1.00 34.21 101 HIS B C 1
ATOM 2014 O O . HIS B 1 101 ? 19.593 -5.987 8.110 1.00 40.12 101 HIS B O 1
ATOM 2021 N N . LEU B 1 102 ? 20.303 -7.483 9.632 1.00 39.84 102 LEU B N 1
ATOM 2022 C CA . LEU B 1 102 ? 20.813 -8.397 8.612 1.00 42.52 102 LEU B CA 1
ATOM 2023 C C . LEU B 1 102 ? 19.764 -9.402 8.126 1.00 48.53 102 LEU B C 1
ATOM 2024 O O . LEU B 1 102 ? 20.099 -10.269 7.311 1.00 46.48 102 LEU B O 1
ATOM 2029 N N . VAL B 1 103 ? 18.513 -9.292 8.589 1.00 46.05 103 VAL B N 1
ATOM 2030 C CA . VAL B 1 103 ? 17.407 -10.158 8.172 1.00 50.34 103 VAL B CA 1
ATOM 2031 C C . VAL B 1 103 ? 16.600 -9.463 7.078 1.00 61.15 103 VAL B C 1
ATOM 2032 O O . VAL B 1 103 ? 15.917 -8.462 7.341 1.00 57.01 103 VAL B O 1
ATOM 2036 N N . GLU B 1 104 ? 16.629 -10.040 5.866 1.00 64.32 104 GLU B N 1
ATOM 2037 C CA . GLU B 1 104 ? 16.078 -9.384 4.677 1.00 60.32 104 GLU B CA 1
ATOM 2038 C C . GLU B 1 104 ? 14.643 -8.908 4.883 1.00 59.22 104 GLU B C 1
ATOM 2039 O O . GLU B 1 104 ? 14.297 -7.785 4.499 1.00 67.04 104 GLU B O 1
ATOM 2045 N N . LYS B 1 105 ? 13.801 -9.733 5.514 1.00 65.75 105 LYS B N 1
ATOM 2046 C CA . LYS B 1 105 ? 12.390 -9.384 5.665 1.00 51.96 105 LYS B CA 1
ATOM 2047 C C . LYS B 1 105 ? 12.178 -8.097 6.453 1.00 64.67 105 LYS B C 1
ATOM 2048 O O . LYS B 1 105 ? 11.115 -7.483 6.319 1.00 62.22 105 LYS B O 1
ATOM 2054 N N . ASN B 1 106 ? 13.150 -7.666 7.268 1.00 63.36 106 ASN B N 1
ATOM 2055 C CA . ASN B 1 106 ? 12.961 -6.454 8.065 1.00 66.60 106 ASN B CA 1
ATOM 2056 C C . ASN B 1 106 ? 13.177 -5.168 7.267 1.00 63.41 106 ASN B C 1
ATOM 2057 O O . ASN B 1 106 ? 12.975 -4.078 7.820 1.00 46.69 106 ASN B O 1
ATOM 2062 N N . ASN B 1 107 ? 13.585 -5.285 6.001 1.00 57.35 107 ASN B N 1
ATOM 2063 C CA . ASN B 1 107 ? 13.790 -4.166 5.074 1.00 79.72 107 ASN B CA 1
ATOM 2064 C C . ASN B 1 107 ? 14.477 -2.978 5.741 1.00 75.28 107 ASN B C 1
ATOM 2065 O O . ASN B 1 107 ? 14.018 -1.836 5.667 1.00 72.24 107 ASN B O 1
ATOM 2070 N N . SER B 1 108 ? 15.598 -3.261 6.402 1.00 61.73 108 SER B N 1
ATOM 2071 C CA . SER B 1 108 ? 16.443 -2.209 6.937 1.00 54.94 108 SER B CA 1
ATOM 2072 C C . SER B 1 108 ? 17.309 -1.629 5.822 1.00 56.04 108 SER B C 1
ATOM 2073 O O . SER B 1 108 ? 17.736 -2.340 4.907 1.00 63.79 108 SER B O 1
ATOM 2076 N N . SER B 1 109 ? 17.558 -0.317 5.897 1.00 44.97 109 SER B N 1
ATOM 2077 C CA . SER B 1 109 ? 18.279 0.361 4.821 1.00 50.31 109 SER B CA 1
ATOM 2078 C C . SER B 1 109 ? 19.750 -0.046 4.748 1.00 50.53 109 SER B C 1
ATOM 2079 O O . SER B 1 109 ? 20.378 0.145 3.704 1.00 54.30 109 SER B O 1
ATOM 2082 N N . ILE B 1 110 ? 20.309 -0.613 5.824 1.00 41.10 110 ILE B N 1
ATOM 2083 C CA . ILE B 1 110 ? 21.683 -1.113 5.789 1.00 44.57 110 ILE B CA 1
ATOM 2084 C C . ILE B 1 110 ? 21.779 -2.399 4.991 1.00 40.64 110 ILE B C 1
ATOM 2085 O O . ILE B 1 110 ? 22.828 -2.693 4.401 1.00 43.82 110 ILE B O 1
ATOM 2090 N N . TYR B 1 111 ? 20.704 -3.188 4.958 1.00 52.18 111 TYR B N 1
ATOM 2091 C CA . TYR B 1 111 ? 20.756 -4.473 4.269 1.00 49.03 111 TYR B CA 1
ATOM 2092 C C . TYR B 1 111 ? 21.209 -4.308 2.826 1.00 55.65 111 TYR B C 1
ATOM 2093 O O . TYR B 1 111 ? 22.037 -5.087 2.335 1.00 46.56 111 TYR B O 1
ATOM 2102 N N . LYS B 1 112 ? 20.692 -3.287 2.138 1.00 52.65 112 LYS B N 1
ATOM 2103 C CA . LYS B 1 112 ? 21.051 -3.098 0.739 1.00 48.73 112 LYS B CA 1
ATOM 2104 C C . LYS B 1 112 ? 22.542 -2.821 0.570 1.00 45.10 112 LYS B C 1
ATOM 2105 O O . LYS B 1 112 ? 23.128 -3.190 -0.455 1.00 50.84 112 LYS B O 1
ATOM 2111 N N . LEU B 1 113 ? 23.178 -2.209 1.573 1.00 41.59 113 LEU B N 1
ATOM 2112 C CA . LEU B 1 113 ? 24.582 -1.816 1.472 1.00 38.83 113 LEU B CA 1
ATOM 2113 C C . LEU B 1 113 ? 25.561 -2.975 1.614 1.00 33.85 113 LEU B C 1
ATOM 2114 O O . LEU B 1 113 ? 26.742 -2.809 1.286 1.00 37.75 113 LEU B O 1
ATOM 2119 N N . LEU B 1 114 ? 25.132 -4.112 2.144 1.00 35.94 114 LEU B N 1
ATOM 2120 C CA . LEU B 1 114 ? 26.051 -5.174 2.522 1.00 38.67 114 LEU B CA 1
ATOM 2121 C C . LEU B 1 114 ? 25.993 -6.306 1.515 1.00 39.29 114 LEU B C 1
ATOM 2122 O O . LEU B 1 114 ? 24.955 -6.549 0.891 1.00 42.45 114 LEU B O 1
ATOM 2127 N N . GLU B 1 115 ? 27.110 -7.008 1.371 1.00 33.80 115 GLU B N 1
ATOM 2128 C CA . GLU B 1 115 ? 27.126 -8.272 0.646 1.00 37.35 115 GLU B CA 1
ATOM 2129 C C . GLU B 1 115 ? 27.075 -9.390 1.681 1.00 40.48 115 GLU B C 1
ATOM 2130 O O . GLU B 1 115 ? 28.013 -9.563 2.468 1.00 38.13 115 GLU B O 1
ATOM 2136 N N . LEU B 1 116 ? 25.968 -10.119 1.699 1.00 34.74 116 LEU B N 1
ATOM 2137 C CA . LEU B 1 116 ? 25.795 -11.254 2.586 1.00 38.18 116 LEU B CA 1
ATOM 2138 C C . LEU B 1 116 ? 25.791 -12.558 1.802 1.00 42.44 116 LEU B C 1
ATOM 2139 O O . LEU B 1 116 ? 25.560 -12.595 0.588 1.00 38.30 116 LEU B O 1
ATOM 2144 N N . LYS B 1 117 ? 26.000 -13.641 2.537 1.00 33.58 117 LYS B N 1
ATOM 2145 C CA . LYS B 1 117 ? 26.196 -14.953 1.951 1.00 30.31 117 LYS B CA 1
ATOM 2146 C C . LYS B 1 117 ? 25.981 -15.972 3.058 1.00 35.45 117 LYS B C 1
ATOM 2147 O O . LYS B 1 117 ? 26.404 -15.748 4.195 1.00 37.97 117 LYS B O 1
ATOM 2153 N N . GLU B 1 118 ? 25.270 -17.047 2.742 1.00 39.86 118 GLU B N 1
ATOM 2154 C CA . GLU B 1 118 ? 25.040 -18.134 3.679 1.00 37.51 118 GLU B CA 1
ATOM 2155 C C . GLU B 1 118 ? 25.712 -19.407 3.184 1.00 30.85 118 GLU B C 1
ATOM 2156 O O . GLU B 1 118 ? 25.703 -19.701 1.987 1.00 42.73 118 GLU B O 1
ATOM 2162 N N . ILE B 1 119 ? 26.315 -20.138 4.116 1.00 29.11 119 ILE B N 1
ATOM 2163 C CA . ILE B 1 119 ? 26.853 -21.470 3.871 1.00 39.95 119 ILE B CA 1
ATOM 2164 C C . ILE B 1 119 ? 26.405 -22.352 5.023 1.00 45.80 119 ILE B C 1
ATOM 2165 O O . ILE B 1 119 ? 26.610 -21.995 6.189 1.00 35.21 119 ILE B O 1
ATOM 2170 N N . CYS B 1 120 ? 25.786 -23.494 4.702 1.00 40.97 120 CYS B N 1
ATOM 2171 C CA . CYS B 1 120 ? 25.274 -24.428 5.714 1.00 27.34 120 CYS B CA 1
ATOM 2172 C C . CYS B 1 120 ? 24.485 -23.716 6.805 1.00 27.63 120 CYS B C 1
ATOM 2173 O O . CYS B 1 120 ? 24.601 -24.039 7.988 1.00 40.27 120 CYS B O 1
ATOM 2176 N N . GLY B 1 121 ? 23.706 -22.712 6.417 1.00 35.77 121 GLY B N 1
ATOM 2177 C CA . GLY B 1 121 ? 22.950 -21.947 7.387 1.00 33.08 121 GLY B CA 1
ATOM 2178 C C . GLY B 1 121 ? 23.736 -20.915 8.174 1.00 44.62 121 GLY B C 1
ATOM 2179 O O . GLY B 1 121 ? 23.125 -20.162 8.938 1.00 48.13 121 GLY B O 1
ATOM 2180 N N . ILE B 1 122 ? 25.059 -20.861 8.023 1.00 41.07 122 ILE B N 1
ATOM 2181 C CA . ILE B 1 122 ? 25.902 -19.841 8.651 1.00 40.36 122 ILE B CA 1
ATOM 2182 C C . ILE B 1 122 ? 25.930 -18.593 7.763 1.00 39.68 122 ILE B C 1
ATOM 2183 O O . ILE B 1 122 ? 26.309 -18.665 6.588 1.00 31.83 122 ILE B O 1
ATOM 2188 N N . LYS B 1 123 ? 25.566 -17.445 8.329 1.00 31.73 123 LYS B N 1
ATOM 2189 C CA . LYS B 1 123 ? 25.509 -16.194 7.580 1.00 36.41 123 LYS B CA 1
ATOM 2190 C C . LYS B 1 123 ? 26.811 -15.405 7.720 1.00 37.22 123 LYS B C 1
ATOM 2191 O O . LYS B 1 123 ? 27.372 -15.293 8.814 1.00 33.63 123 LYS B O 1
ATOM 2197 N N . PHE B 1 124 ? 27.281 -14.846 6.600 1.00 35.85 124 PHE B N 1
ATOM 2198 C CA . PHE B 1 124 ? 28.538 -14.109 6.540 1.00 28.43 124 PHE B CA 1
ATOM 2199 C C . PHE B 1 124 ? 28.320 -12.723 5.954 1.00 28.97 124 PHE B C 1
ATOM 2200 O O . PHE B 1 124 ? 27.401 -12.511 5.158 1.00 51.87 124 PHE B O 1
ATOM 2208 N N . VAL B 1 125 ? 29.167 -11.776 6.364 1.00 26.00 125 VAL B N 1
ATOM 2209 C CA . VAL B 1 125 ? 29.171 -10.414 5.832 1.00 26.04 125 VAL B CA 1
ATOM 2210 C C . VAL B 1 125 ? 30.524 -10.159 5.186 1.00 32.75 125 VAL B C 1
ATOM 2211 O O . VAL B 1 125 ? 31.568 -10.529 5.741 1.00 33.31 125 VAL B O 1
ATOM 2215 N N . ASN B 1 126 ? 30.509 -9.538 4.005 1.00 32.54 126 ASN B N 1
ATOM 2216 C CA . ASN B 1 126 ? 31.754 -9.178 3.329 1.00 32.52 126 ASN B CA 1
ATOM 2217 C C . ASN B 1 126 ? 32.217 -7.859 3.919 1.00 33.77 126 ASN B C 1
ATOM 2218 O O . ASN B 1 126 ? 31.861 -6.778 3.446 1.00 37.18 126 ASN B O 1
ATOM 2223 N N . LEU B 1 127 ? 33.007 -7.958 4.986 1.00 27.67 127 LEU B N 1
ATOM 2224 C CA . LEU B 1 127 ? 33.464 -6.767 5.696 1.00 27.35 127 LEU B CA 1
ATOM 2225 C C . LEU B 1 127 ? 34.438 -5.961 4.843 1.00 32.72 127 LEU B C 1
ATOM 2226 O O . LEU B 1 127 ? 34.396 -4.723 4.842 1.00 29.76 127 LEU B O 1
ATOM 2231 N N . LYS B 1 128 ? 35.309 -6.644 4.096 1.00 27.72 128 LYS B N 1
ATOM 2232 C CA . LYS B 1 128 ? 36.241 -5.940 3.227 1.00 35.41 128 LYS B CA 1
ATOM 2233 C C . LYS B 1 128 ? 35.504 -5.032 2.248 1.00 39.34 128 LYS B C 1
ATOM 2234 O O . LYS B 1 128 ? 35.874 -3.866 2.075 1.00 38.09 128 LYS B O 1
ATOM 2240 N N . LYS B 1 129 ? 34.442 -5.534 1.615 1.00 36.61 129 LYS B N 1
ATOM 2241 C CA . LYS B 1 129 ? 33.705 -4.676 0.689 1.00 42.98 129 LYS B CA 1
ATOM 2242 C C . LYS B 1 129 ? 33.005 -3.528 1.412 1.00 39.49 129 LYS B C 1
ATOM 2243 O O . LYS B 1 129 ? 32.798 -2.462 0.817 1.00 35.48 129 LYS B O 1
ATOM 2249 N N . PHE B 1 130 ? 32.637 -3.722 2.685 1.00 36.95 130 PHE B N 1
ATOM 2250 C CA . PHE B 1 130 ? 32.027 -2.638 3.453 1.00 32.54 130 PHE B CA 1
ATOM 2251 C C . PHE B 1 130 ? 33.061 -1.574 3.814 1.00 32.30 130 PHE B C 1
ATOM 2252 O O . PHE B 1 130 ? 32.775 -0.376 3.737 1.00 27.36 130 PHE B O 1
ATOM 2260 N N . TYR B 1 131 ? 34.270 -1.985 4.204 1.00 27.88 131 TYR B N 1
ATOM 2261 C CA . TYR B 1 131 ? 35.339 -1.012 4.395 1.00 27.23 131 TYR B CA 1
ATOM 2262 C C . TYR B 1 131 ? 35.575 -0.228 3.111 1.00 41.83 131 TYR B C 1
ATOM 2263 O O . TYR B 1 131 ? 35.636 1.009 3.121 1.00 37.16 131 TYR B O 1
ATOM 2272 N N . ASP B 1 132 ? 35.700 -0.942 1.983 1.00 35.47 132 ASP B N 1
ATOM 2273 C CA . ASP B 1 132 ? 35.887 -0.272 0.701 1.00 33.74 132 ASP B CA 1
ATOM 2274 C C . ASP B 1 132 ? 34.740 0.683 0.408 1.00 29.63 132 ASP B C 1
ATOM 2275 O O . ASP B 1 132 ? 34.958 1.779 -0.112 1.00 30.22 132 ASP B O 1
ATOM 2280 N N . PHE B 1 133 ? 33.512 0.292 0.756 1.00 32.11 133 PHE B N 1
ATOM 2281 C CA . PHE B 1 133 ? 32.368 1.164 0.539 1.00 23.61 133 PHE B CA 1
ATOM 2282 C C . PHE B 1 133 ? 32.499 2.456 1.343 1.00 33.50 133 PHE B C 1
ATOM 2283 O O . PHE B 1 133 ? 32.126 3.533 0.870 1.00 33.47 133 PHE B O 1
ATOM 2291 N N . LEU B 1 134 ? 33.041 2.376 2.552 1.00 37.49 134 LEU B N 1
ATOM 2292 C CA . LEU B 1 134 ? 33.227 3.578 3.354 1.00 35.79 134 LEU B CA 1
ATOM 2293 C C . LEU B 1 134 ? 34.504 4.338 3.016 1.00 36.00 134 LEU B C 1
ATOM 2294 O O . LEU B 1 134 ? 34.642 5.493 3.431 1.00 45.37 134 LEU B O 1
ATOM 2299 N N . GLY B 1 135 ? 35.457 3.712 2.319 1.00 33.47 135 GLY B N 1
ATOM 2300 C CA . GLY B 1 135 ? 36.753 4.311 2.079 1.00 23.37 135 GLY B CA 1
ATOM 2301 C C . GLY B 1 135 ? 37.796 4.056 3.145 1.00 37.70 135 GLY B C 1
ATOM 2302 O O . GLY B 1 135 ? 38.961 4.449 2.962 1.00 43.68 135 GLY B O 1
ATOM 2303 N N . LEU B 1 136 ? 37.435 3.396 4.237 1.00 38.19 136 LEU B N 1
ATOM 2304 C CA . LEU B 1 136 ? 38.376 3.201 5.326 1.00 32.52 136 LEU B CA 1
ATOM 2305 C C . LEU B 1 136 ? 39.315 2.043 5.029 1.00 27.66 136 LEU B C 1
ATOM 2306 O O . LEU B 1 136 ? 39.012 1.148 4.241 1.00 36.64 136 LEU B O 1
ATOM 2311 N N . ASN B 1 137 ? 40.479 2.079 5.662 1.00 30.11 137 ASN B N 1
ATOM 2312 C CA . ASN B 1 137 ? 41.368 0.938 5.600 1.00 28.87 137 ASN B CA 1
ATOM 2313 C C . ASN B 1 137 ? 40.839 -0.133 6.549 1.00 36.05 137 ASN B C 1
ATOM 2314 O O . ASN B 1 137 ? 39.811 0.036 7.210 1.00 32.59 137 ASN B O 1
ATOM 2319 N N . TYR B 1 138 ? 41.567 -1.233 6.660 1.00 36.63 138 TYR B N 1
ATOM 2320 C CA . TYR B 1 138 ? 41.020 -2.429 7.277 1.00 31.94 138 TYR B CA 1
ATOM 2321 C C . TYR B 1 138 ? 41.356 -2.529 8.754 1.00 30.11 138 TYR B C 1
ATOM 2322 O O . TYR B 1 138 ? 41.135 -3.587 9.356 1.00 33.61 138 TYR B O 1
ATOM 2331 N N . HIS B 1 139 ? 41.840 -1.440 9.360 1.00 28.78 139 HIS B N 1
ATOM 2332 C CA . HIS B 1 139 ? 42.254 -1.432 10.765 1.00 30.11 139 HIS B CA 1
ATOM 2333 C C . HIS B 1 139 ? 41.448 -0.446 11.598 1.00 28.27 139 HIS B C 1
ATOM 2334 O O . HIS B 1 139 ? 41.926 0.023 12.643 1.00 41.72 139 HIS B O 1
ATOM 2341 N N . GLN B 1 140 ? 40.244 -0.118 11.142 1.00 28.87 140 GLN B N 1
ATOM 2342 C CA . GLN B 1 140 ? 39.342 0.770 11.848 1.00 27.99 140 GLN B CA 1
ATOM 2343 C C . GLN B 1 140 ? 38.270 -0.046 12.545 1.00 30.99 140 GLN B C 1
ATOM 2344 O O . GLN B 1 140 ? 37.674 -0.948 11.952 1.00 30.60 140 GLN B O 1
ATOM 2350 N N . HIS B 1 141 ? 38.016 0.284 13.797 1.00 29.21 141 HIS B N 1
ATOM 2351 C CA . HIS B 1 141 ? 36.919 -0.337 14.517 1.00 25.05 141 HIS B CA 1
ATOM 2352 C C . HIS B 1 141 ? 35.688 0.511 14.234 1.00 26.48 141 HIS B C 1
ATOM 2353 O O . HIS B 1 141 ? 35.494 1.562 14.841 1.00 26.62 141 HIS B O 1
ATOM 2360 N N . ILE B 1 142 ? 34.865 0.080 13.283 1.00 32.07 142 ILE B N 1
ATOM 2361 C CA . ILE B 1 142 ? 33.671 0.844 12.940 1.00 24.56 142 ILE B CA 1
ATOM 2362 C C . ILE B 1 142 ? 32.556 0.509 13.919 1.00 31.37 142 ILE B C 1
ATOM 2363 O O . ILE B 1 142 ? 32.504 -0.584 14.492 1.00 31.69 142 ILE B O 1
ATOM 2368 N N . TYR B 1 143 ? 31.659 1.468 14.127 1.00 27.20 143 TYR B N 1
ATOM 2369 C CA . TYR B 1 143 ? 30.429 1.230 14.863 1.00 23.80 143 TYR B CA 1
ATOM 2370 C C . TYR B 1 143 ? 29.287 1.897 14.125 1.00 26.31 143 TYR B C 1
ATOM 2371 O O . TYR B 1 143 ? 29.475 2.904 13.439 1.00 28.93 143 TYR B O 1
ATOM 2380 N N . ILE B 1 144 ? 28.101 1.318 14.268 1.00 31.51 144 ILE B N 1
ATOM 2381 C CA . ILE B 1 144 ? 26.930 1.732 13.510 1.00 30.37 144 ILE B CA 1
ATOM 2382 C C . ILE B 1 144 ? 25.801 1.978 14.498 1.00 39.38 144 ILE B C 1
ATOM 2383 O O . ILE B 1 144 ? 25.440 1.078 15.270 1.00 51.33 144 ILE B O 1
ATOM 2388 N N . GLU B 1 145 ? 25.295 3.211 14.514 1.00 33.29 145 GLU B N 1
ATOM 2389 C CA . GLU B 1 145 ? 24.195 3.650 15.365 1.00 43.10 145 GLU B CA 1
ATOM 2390 C C . GLU B 1 145 ? 23.370 4.633 14.547 1.00 44.76 145 GLU B C 1
ATOM 2391 O O . GLU B 1 145 ? 23.777 5.042 13.456 1.00 38.84 145 GLU B O 1
ATOM 2397 N N . LYS B 1 146 ? 22.182 4.978 15.057 1.00 59.04 146 LYS B N 1
ATOM 2398 C CA . LYS B 1 146 ? 21.375 6.018 14.419 1.00 45.12 146 LYS B CA 1
ATOM 2399 C C . LYS B 1 146 ? 22.129 7.336 14.483 1.00 46.05 146 LYS B C 1
ATOM 2400 O O . LYS B 1 146 ? 22.848 7.608 15.455 1.00 33.70 146 LYS B O 1
ATOM 2406 N N . CYS B 1 147 ? 21.981 8.153 13.435 1.00 42.02 147 CYS B N 1
ATOM 2407 C CA . CYS B 1 147 ? 22.725 9.412 13.398 1.00 42.28 147 CYS B CA 1
ATOM 2408 C C . CYS B 1 147 ? 22.316 10.328 14.542 1.00 43.25 147 CYS B C 1
ATOM 2409 O O . CYS B 1 147 ? 23.152 11.056 15.088 1.00 51.35 147 CYS B O 1
ATOM 2412 N N . HIS B 1 148 ? 21.044 10.287 14.949 1.00 43.35 148 HIS B N 1
ATOM 2413 C CA . HIS B 1 148 ? 20.626 11.192 16.014 1.00 49.69 148 HIS B CA 1
ATOM 2414 C C . HIS B 1 148 ? 21.241 10.850 17.372 1.00 36.72 148 HIS B C 1
ATOM 2415 O O . HIS B 1 148 ? 21.046 11.611 18.324 1.00 46.99 148 HIS B O 1
ATOM 2422 N N . PHE B 1 149 ? 21.980 9.745 17.486 1.00 43.53 149 PHE B N 1
ATOM 2423 C CA . PHE B 1 149 ? 22.720 9.424 18.702 1.00 43.64 149 PHE B CA 1
ATOM 2424 C C . PHE B 1 149 ? 24.095 10.056 18.738 1.00 44.11 149 PHE B C 1
ATOM 2425 O O . PHE B 1 149 ? 24.724 10.056 19.797 1.00 47.13 149 PHE B O 1
ATOM 2433 N N . PHE B 1 150 ? 24.598 10.544 17.607 1.00 47.79 150 PHE B N 1
ATOM 2434 C CA . PHE B 1 150 ? 25.973 11.025 17.541 1.00 47.47 150 PHE B CA 1
ATOM 2435 C C . PHE B 1 150 ? 2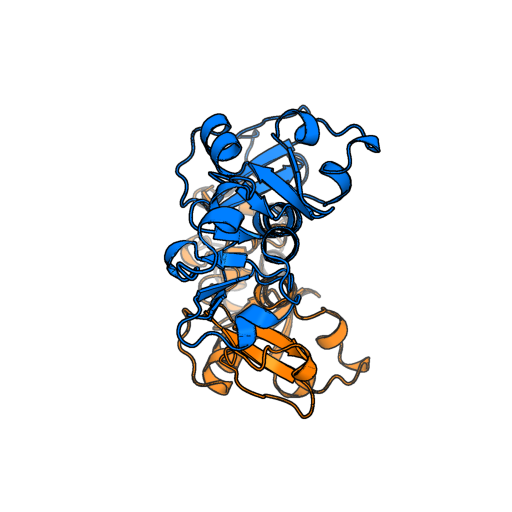6.108 12.389 18.215 1.00 47.88 150 PHE B C 1
ATOM 2436 O O . PHE B 1 150 ? 25.217 13.243 18.121 1.00 39.41 150 PHE B O 1
ATOM 2444 N N . SER B 1 151 ? 27.227 12.587 18.911 1.00 34.23 151 SER B N 1
ATOM 2445 C CA . SER B 1 151 ? 27.397 13.813 19.682 1.00 30.93 151 SER B CA 1
ATOM 2446 C C . SER B 1 151 ? 27.609 15.021 18.763 1.00 45.81 151 SER B C 1
ATOM 2447 O O . SER B 1 151 ? 28.333 14.930 17.761 1.00 40.19 151 SER B O 1
ATOM 2450 N N . PRO B 1 152 ? 27.039 16.151 19.101 1.00 42.79 152 PRO B N 1
ATOM 2451 C CA . PRO B 1 152 ? 27.267 17.326 18.294 1.00 34.03 152 PRO B CA 1
ATOM 2452 C C . PRO B 1 152 ? 28.404 18.135 18.827 1.00 33.44 152 PRO B C 1
ATOM 2453 O O . PRO B 1 152 ? 28.963 18.867 18.089 1.00 38.80 152 PRO B O 1
ATOM 2457 N N . ALA B 1 153 ? 28.734 18.021 20.095 1.00 29.93 153 ALA B N 1
ATOM 2458 C CA . ALA B 1 153 ? 29.835 18.778 20.643 1.00 35.31 153 ALA B CA 1
ATOM 2459 C C . ALA B 1 153 ? 30.484 18.073 21.810 1.00 31.85 153 ALA B C 1
ATOM 2460 O O . ALA B 1 153 ? 29.848 17.910 22.810 1.00 40.91 153 ALA B O 1
ATOM 2462 N N . PRO B 1 154 ? 31.801 17.633 21.745 1.00 35.34 154 PRO B N 1
ATOM 2463 C CA . PRO B 1 154 ? 32.517 17.834 20.486 1.00 36.68 154 PRO B CA 1
ATOM 2464 C C . PRO B 1 154 ? 31.939 17.007 19.382 1.00 33.97 154 PRO B C 1
ATOM 2465 O O . PRO B 1 154 ? 31.442 15.956 19.663 1.00 34.04 154 PRO B O 1
ATOM 2469 N N . PHE B 1 155 ? 32.023 17.466 18.150 1.00 31.81 155 PHE B N 1
ATOM 2470 C CA . PHE B 1 155 ? 31.470 16.728 17.045 1.00 30.94 155 PHE B CA 1
ATOM 2471 C C . PHE B 1 155 ? 32.139 15.381 16.900 1.00 29.54 155 PHE B C 1
ATOM 2472 O O . PHE B 1 155 ? 33.329 15.272 16.828 1.00 26.86 155 PHE B O 1
ATOM 2480 N N . GLU B 1 156 ? 31.316 14.359 16.833 1.00 33.26 156 GLU B N 1
ATOM 2481 C CA . GLU B 1 156 ? 31.785 12.983 16.695 1.00 30.90 156 GLU B CA 1
ATOM 2482 C C . GLU B 1 156 ? 31.966 12.653 15.216 1.00 32.52 156 GLU B C 1
ATOM 2483 O O . GLU B 1 156 ? 30.999 12.719 14.434 1.00 24.90 156 GLU B O 1
ATOM 2489 N N . LYS B 1 157 ? 33.204 12.309 14.838 1.00 23.22 157 LYS B N 1
ATOM 2490 C CA . LYS B 1 157 ? 33.526 11.925 13.464 1.00 23.25 157 LYS B CA 1
ATOM 2491 C C . LYS B 1 157 ? 32.580 10.836 12.978 1.00 29.41 157 LYS B C 1
ATOM 2492 O O . LYS B 1 157 ? 32.268 9.898 13.713 1.00 29.11 157 LYS B O 1
ATOM 2498 N N . ARG B 1 158 ? 32.091 10.975 11.750 1.00 23.96 158 ARG B N 1
ATOM 2499 C CA . ARG B 1 158 ? 31.079 10.034 11.283 1.00 33.08 158 ARG B CA 1
ATOM 2500 C C . ARG B 1 158 ? 31.012 10.010 9.759 1.00 33.58 158 ARG B C 1
ATOM 2501 O O . ARG B 1 158 ? 31.382 10.972 9.080 1.00 29.91 158 ARG B O 1
ATOM 2509 N N . ILE B 1 159 ? 30.526 8.883 9.242 1.00 27.64 159 ILE B N 1
ATOM 2510 C CA . ILE B 1 159 ? 30.163 8.712 7.840 1.00 28.76 159 ILE B CA 1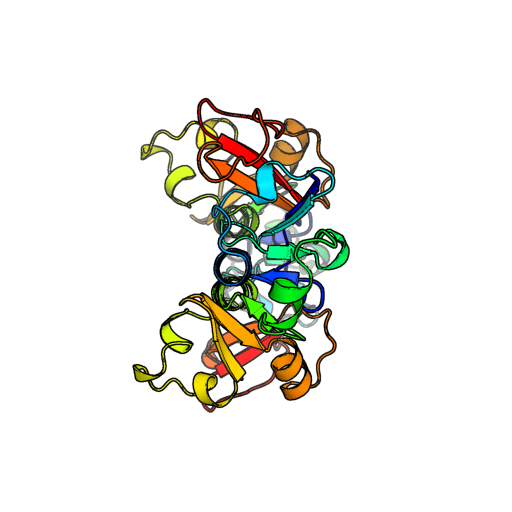
ATOM 2511 C C . ILE B 1 159 ? 28.701 8.280 7.780 1.00 34.93 159 ILE B C 1
ATOM 2512 O O . ILE B 1 159 ? 28.357 7.174 8.222 1.00 32.76 159 ILE B O 1
ATOM 2517 N N . LYS B 1 160 ? 27.845 9.132 7.217 1.00 28.75 160 LYS B N 1
ATOM 2518 C CA . LYS B 1 160 ? 26.438 8.783 7.089 1.00 29.63 160 LYS B CA 1
ATOM 2519 C C . LYS B 1 160 ? 26.243 7.821 5.916 1.00 35.24 160 LYS B C 1
ATOM 2520 O O . LYS B 1 160 ? 26.664 8.104 4.790 1.00 33.10 160 LYS B O 1
ATOM 2526 N N . ILE B 1 161 ? 25.610 6.677 6.180 1.00 40.91 161 ILE B N 1
ATOM 2527 C CA . ILE B 1 161 ? 25.433 5.644 5.160 1.00 45.67 161 ILE B CA 1
ATOM 2528 C C . ILE B 1 161 ? 23.989 5.487 4.718 1.00 39.82 161 ILE B C 1
ATOM 2529 O O . ILE B 1 161 ? 23.740 4.871 3.672 1.00 43.72 161 ILE B O 1
ATOM 2534 N N . THR B 1 162 ? 23.043 6.057 5.448 1.00 49.06 162 THR B N 1
ATOM 2535 C CA . THR B 1 162 ? 21.622 5.822 5.264 1.00 43.61 162 THR B CA 1
ATOM 2536 C C . THR B 1 162 ? 20.933 7.131 5.623 1.00 67.05 162 THR B C 1
ATOM 2537 O O . THR B 1 162 ? 21.579 8.069 6.095 1.00 63.05 162 THR B O 1
ATOM 2541 N N . GLU B 1 163 ? 19.630 7.231 5.347 1.00 57.70 163 GLU B N 1
ATOM 2542 C CA . GLU B 1 163 ? 18.923 8.431 5.781 1.00 54.92 163 GLU B CA 1
ATOM 2543 C C . GLU B 1 163 ? 19.017 8.632 7.297 1.00 55.49 163 GLU B C 1
ATOM 2544 O O . GLU B 1 163 ? 19.081 9.777 7.763 1.00 60.43 163 GLU B O 1
ATOM 2550 N N . SER B 1 164 ? 19.084 7.541 8.077 1.00 50.70 164 SER B N 1
ATOM 2551 C CA . SER B 1 164 ? 19.039 7.594 9.537 1.00 48.69 164 SER B CA 1
ATOM 2552 C C . SER B 1 164 ? 20.261 7.013 10.248 1.00 57.45 164 SER B C 1
ATOM 2553 O O . SER B 1 164 ? 20.360 7.150 11.481 1.00 44.33 164 SER B O 1
ATOM 2556 N N . MET B 1 165 ? 21.180 6.362 9.529 1.00 53.71 165 MET B N 1
ATOM 2557 C CA . MET B 1 165 ? 22.238 5.578 10.157 1.00 50.66 165 MET B CA 1
ATOM 2558 C C . MET B 1 165 ? 23.623 6.095 9.776 1.00 39.34 165 MET B C 1
ATOM 2559 O O . MET B 1 165 ? 23.895 6.407 8.610 1.00 34.10 165 MET B O 1
ATOM 2564 N N . CYS B 1 166 ? 24.496 6.174 10.770 1.00 31.79 166 CYS B N 1
ATOM 2565 C CA . CYS B 1 166 ? 25.841 6.701 10.611 1.00 39.24 166 CYS B CA 1
ATOM 2566 C C . CYS B 1 166 ? 26.858 5.675 11.087 1.00 41.02 166 CYS B C 1
ATOM 2567 O O . CYS B 1 166 ? 26.566 4.833 11.943 1.00 33.97 166 CYS B O 1
ATOM 2570 N N . VAL B 1 167 ? 28.067 5.773 10.535 1.00 37.41 167 VAL B N 1
ATOM 2571 C CA . VAL B 1 167 ? 29.205 4.963 10.956 1.00 23.04 167 VAL B CA 1
ATOM 2572 C C . VAL B 1 167 ? 30.228 5.885 11.600 1.00 30.92 167 VAL B C 1
ATOM 2573 O O . VAL B 1 167 ? 30.662 6.864 10.981 1.00 34.99 167 VAL B O 1
ATOM 2577 N N . GLY B 1 168 ? 30.599 5.588 12.849 1.00 23.29 168 GLY B N 1
ATOM 2578 C CA . GLY B 1 168 ? 31.791 6.148 13.444 1.00 21.45 168 GLY B CA 1
ATOM 2579 C C . GLY B 1 168 ? 32.892 5.100 13.428 1.00 26.44 168 GLY B C 1
ATOM 2580 O O . GLY B 1 168 ? 32.674 3.947 13.097 1.00 26.91 168 GLY B O 1
ATOM 2581 N N . TYR B 1 169 ? 34.096 5.514 13.796 1.00 26.18 169 TYR B N 1
ATOM 2582 C CA . TYR B 1 169 ? 35.168 4.537 13.857 1.00 25.42 169 TYR B CA 1
ATOM 2583 C C . TYR B 1 169 ? 36.317 5.055 14.703 1.00 28.41 169 TYR B C 1
ATOM 2584 O O . TYR B 1 169 ? 36.431 6.247 14.987 1.00 36.07 169 TYR B O 1
ATOM 2593 N N . TYR B 1 170 ? 37.187 4.127 15.068 1.00 37.47 170 TYR B N 1
ATOM 2594 C CA . TYR B 1 170 ? 38.382 4.420 15.819 1.00 37.78 170 TYR B CA 1
ATOM 2595 C C . TYR B 1 170 ? 39.326 3.222 15.687 1.00 28.21 170 TYR B C 1
ATOM 2596 O O . TYR B 1 170 ? 40.492 3.352 16.035 1.00 41.96 170 TYR B O 1
#

Radius of gyration: 22.29 Å; Cα contacts (8 Å, |Δi|>4): 549; chains: 2; bounding box: 37×65×49 Å

Organism: Campylobacter jejuni subsp. jejuni serotype O:2 (strain ATCC 700819 / NCTC 11168) (NCBI:txid192222)

Foldseek 3Di:
DEEEDQLLDWQQQKFFLVQLCVLQVHDSCPQVPDDDWYWYHHPVDDGIITGLVSDDPSRVVSVVPTDGTGQKGFLVSVCVQAVPDSVLCPVVVPHPVVVVWDWDDDPRTIITRNVVVCVVQVHDSVWRKYKDFQVPDDPDPDRDFDDDDPTMGMDTD/DAEEADQLLDFQQQWFFLVQLCVLVVHDSCPLVPDPDWYWYDHPPDDRIITGNVRDDPVSVSSVVVTDGGGQKGFLVSVCVLAVPDCVCCPVVVVHPCNVVWDWDDDPNTIMTNNNVVCVVQVHDSPKRKYKDFPVPADVVVGADWADDGPTMIIGID

Nearest PDB structures (foldseek):
  6a51-assembly2_B  TM=1.006E+00  e=2.803E-34  Campylobacter jejuni subsp. jejuni
  6a51-assembly2_B  TM=9.798E-01  e=4.563E-31  Campylobacter jejuni subsp. jejuni

B-factor: mean 43.99, std 15.71, range [14.95, 118.03]

Secondary structure (DSSP, 8-state):
-EEEEPTTS--TTEEEHHHHHHHH---TTGGGG-SS--EEEETT----EEEGGG--GGGHHHHHTSPP-TTEEEHHHHHHHH---GGGG-GGG--HHHHHS-EEEETTEEEEEHHHHHHHHT--TT--EEEEETTT---SSS--SEE-SSSEEEEE-/-EEEEEPTT---TTEEEHHHHHHHTT--TTGGGGSSS-EEEEETT----EEEGGGS-GGGHHHHHHSPP-TTEEEHHHHHHHH---GGGG-GGG--TTGGGS-EEEETTEEEEEHHHHHHHHT--TT--EEEEEGGGS-BTTBPP-EE-SSSEEEEE-

Solvent-accessible surface area: 16130 Å² total; per-residue (Å²): 138,45,96,19,3,49,36,30,69,34,0,50,119,10,0,1,10,31,14,0,25,167,87,26,67,41,71,131,57,21,17,62,174,30,183,88,14,44,6,0,12,5,32,75,34,74,49,31,0,0,41,76,120,17,8,44,148,164,22,56,131,4,16,172,90,14,36,41,1,102,0,11,0,2,6,58,7,0,9,88,9,0,52,5,47,94,58,38,3,58,121,168,66,140,19,69,2,52,169,60,16,70,36,65,110,11,62,62,38,63,0,0,7,0,78,117,3,0,78,112,14,66,29,118,70,171,50,45,0,13,6,19,102,16,181,67,22,48,25,18,123,140,58,125,55,58,118,25,21,172,41,9,0,0,4,113,77,67,105,54,79,14,3,42,38,35,72,37,0,46,115,10,0,2,7,30,19,0,24,151,97,28,72,33,77,132,54,22,4,50,169,30,142,105,0,36,1,0,10,3,51,52,22,146,51,14,0,0,40,74,105,14,13,55,144,156,22,51,116,4,22,159,103,15,30,38,0,98,0,11,0,5,7,65,11,0,8,92,11,1,52,8,48,88,59,41,5,57,115,166,73,129,18,59,0,51,174,54,18,68,41,72,116,14,65,61,34,59,0,0,7,0,77,115,3,0,73,105,19,66,26,88,73,156,37,53,0,5,5,38,77,20,144,104,10,26,92,34,26,136,11,103,65,48,118,20,17,157,39,8,0,0,0,44,78

Sequence (315 aa):
KSLILPPNEFLDHYILNAEFHRFAGISKNAYKFWKNVEIGRYQGTRIIFLHRNCILEKHQQALRQCSGLNGFVLASAFCSFTGLAPSHLVEKNNSSIYKLLELKEICGIKFVNLKKFYDFLGLNYHQHIYIEKCHFFSPAPFEKRIKITESMCVGYYMKSLILPPNEFLDHYILNAEFHRFAGISKNAYKFWKNVEIGRYQGTRIIFLHRNCILEKHQQALRQCSGLNGFVLASAFCSFTGLAPSHLVEKNNSSIYKLLELKEICGIKFVNLKKFYDFLGLNYHQHIYIEKCHFFSPAPFEKRIKITESMCV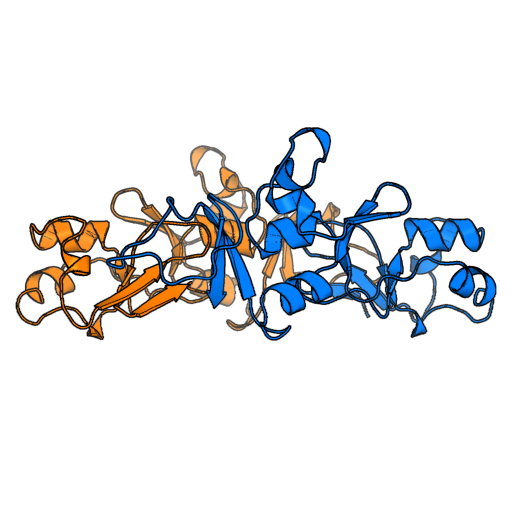GYY